Protein 6POK (pdb70)

Secondary structure (DSSP, 8-state):
--S-EEEEPPPB--STT-EEEEEEEES-GGG--EEEEEEEE-----EEEEE--TT--EEEE-SPPTTSEEEEEEEEE-SS-B-PPPPPEEEEPPP---SSPPEEEEEEE--SSSS-EEEEEEPPPHHHH-S---EEEEEEE-SSGGG-EEEEEETT--EEEE--PPTT-EEEEEEEEEETTEEEEEPPPEEEE---

Sequence (196 aa):
LAEVAVRLQEPIVLGPRTLQVSWTVDGPVQLVQGFRVSWRVAGGSWTMLDLQSPSQQSTVLRGLPPGTQIQIKVQAQGQEGLGAESLSVTRSIPEEAPSGPPQGVAVALGGGGDDGGNSSITVSWEPPLPSQQQNGVITEYQIWCCLGNESRFHLNRSAAGWARSAMLRGLVPGLLYRTTLVAAATSAGVGVPSAPVLVQLPS

Solvent-accessible surface area: 10372 Å² total; per-residue (Å²): 18,86,142,4,56,15,89,26,87,132,4,95,59,95,30,113,77,12,0,58,0,26,5,56,21,91,46,33,70,154,37,8,85,0,0,57,1,4,46,57,44,60,87,42,102,84,66,119,74,75,14,139,37,62,95,80,61,56,17,41,10,162,60,0,44,10,37,35,78,0,40,0,32,0,18,0,38,14,168,146,31,82,15,56,99,13,161,53,24,80,88,62,5,85,56,44,34,2,55,1,42,5,60,58,26,47,40,58,138,34,69,74,70,152,18,3,0,44,0,44,8,99,42,4,82,115,100,57,39,8,16,109,24,74,53,1,29,0,70,0,38,2,115,92,93,185,32,74,36,82,110,69,20,39,18,207,11,103,60,8,50,5,164,50,2,62,65,30,34,88,2,97,0,24,0,0,0,2,7,93,58,27,70,13,63,66,7,81,67,44,105,20,110,19,118,129

Organism: Homo sapiens (NCBI:txid9606)

Radius of gyration: 25.21 Å; Cα contacts (8 Å, |Δi|>4): 535; chains: 1; bounding box: 73×28×55 Å

B-factor: mean 48.82, std 24.06, range [18.51, 124.26]

Nearest PDB structures (foldseek):
  6pok-assembly1_A  TM=1.005E+00  e=8.436E-36  Homo sapiens
  4hlj-assembly1_A  TM=8.080E-01  e=6.923E-20  Homo sapiens
  7ne1-assembly1_B  TM=7.259E-01  e=7.273E-12  Mus musculus
  7mro-assembly1_A  TM=4.520E-01  e=1.134E-11  Danio rerio
  5e55-assembly1_A  TM=4.482E-01  e=2.675E-10  Mus musculus

GO terms:
  GO:0005515 protein binding (F, IPI)
  GO:0005886 plasma membrane (C, TAS)

Foldseek 3Di:
DQFKAKAWDDWDDDDAQKTKTFIDMDDPLVFFQWKKKWKAWVDDDIDIDTGRGSVCRIDMDGDHQAATKMKIWMWTAGPVGTYDIYDIDIDHRHAAAFAFAFADWDWDDDDPDDGKIKIFTHGGDPSRRSHQWFKKKKWWDWPDPVQIDIDMDGSPDGMDMGDDHDAQTKIWIWMWTGHPHGTYDIDGTDIDHHHD

InterPro domains:
  IPR003598 Immunoglobulin subtype 2 [SM00408] (76-150)
  IPR003598 Immunoglobulin subtype 2 [SM00408] (178-243)
  IPR003598 Immunoglobulin subtype 2 [SM00408] (270-333)
  IPR003598 Immunoglobulin subtype 2 [SM00408] (359-431)
  IPR003598 Immunoglobulin subtype 2 [SM00408] (463-528)
  IPR003599 Immunoglobulin domain subtype [SM00409] (70-162)
  IPR003599 Immunoglobulin domain subtype [SM00409] (172-255)
  IPR003599 Immunoglobulin domain subtype [SM00409] (264-344)
  IPR003599 Immunoglobulin domain subtype [SM00409] (353-442)
  IPR003599 Immunoglobulin domain subtype [SM00409] (457-539)
  IPR003961 Fibronectin type III [PF00041] (558-645)
  IPR003961 Fibronectin type III [PF00041] (682-760)
  IPR003961 Fibronectin type III [PF00041] (771-860)
  IPR003961 Fibronectin type III [PS50853] (558-652)
  IPR003961 Fibronectin type III [PS50853] (671-766)
  IPR003961 Fibronectin type III [PS50853] (771-869)
  IPR003961 Fibronectin type III [SM00060] (556-638)
  IPR003961 Fibronectin type III [SM00060] (670-753)
  IPR003961 Fibronectin type III [SM00060] (769-854)
  IPR003961 Fibronectin type III [cd00063] (556-649)

Structure (mmCIF, N/CA/C/O backbone):
data_6POK
#
_entry.id   6POK
#
_cell.length_a   54.986
_cell.length_b   36.607
_cell.length_c   64.896
_cell.angle_alpha   90.00
_cell.angle_beta   114.44
_cell.angle_gamma   90.00
#
_symmetry.space_group_name_H-M   'P 1 21 1'
#
loop_
_entity.id
_entity.type
_entity.pdbx_description
1 polymer 'Roundabout homolog 3'
2 non-polymer GLYCEROL
3 water water
#
loop_
_atom_site.group_PDB
_atom_site.id
_atom_site.type_symbol
_atom_site.label_atom_id
_atom_site.label_alt_id
_atom_site.label_comp_id
_atom_site.label_asym_id
_atom_site.label_entity_id
_atom_site.label_seq_id
_atom_site.pdbx_PDB_ins_code
_atom_site.Cartn_x
_atom_site.Cartn_y
_atom_site.Cartn_z
_atom_site.occupancy
_atom_site.B_iso_or_equiv
_atom_site.auth_seq_id
_atom_site.auth_comp_id
_atom_site.auth_asym_id
_atom_site.auth_atom_id
_atom_site.pdbx_PDB_model_num
ATOM 1 N N . LEU A 1 5 ? 26.450 13.973 31.826 1.00 109.82 668 LEU A N 1
ATOM 2 C CA . LEU A 1 5 ? 25.256 13.971 30.990 1.00 103.81 668 LEU A CA 1
ATOM 3 C C . LEU A 1 5 ? 24.591 15.343 31.014 1.00 104.01 668 LEU A C 1
ATOM 4 O O . LEU A 1 5 ? 23.847 15.702 30.102 1.00 101.04 668 LEU A O 1
ATOM 9 N N . ALA A 1 6 ? 24.866 16.112 32.069 1.00 109.84 669 ALA A N 1
ATOM 10 C CA . ALA A 1 6 ? 24.375 17.482 32.137 1.00 111.36 669 ALA A CA 1
ATOM 11 C C . ALA A 1 6 ? 25.284 18.443 31.381 1.00 112.99 669 ALA A C 1
ATOM 12 O O . ALA A 1 6 ? 24.821 19.490 30.913 1.00 111.92 669 ALA A O 1
ATOM 14 N N . GLU A 1 7 ? 26.568 18.102 31.242 1.00 108.70 670 GLU A N 1
ATOM 15 C CA . GLU A 1 7 ? 27.516 18.963 30.547 1.00 107.64 670 GLU A CA 1
ATOM 16 C C . GLU A 1 7 ? 27.357 18.901 29.033 1.00 102.41 670 GLU A C 1
ATOM 17 O O . GLU A 1 7 ? 27.755 19.847 28.341 1.00 101.23 670 GLU A O 1
ATOM 23 N N . VAL A 1 8 ? 26.803 17.808 28.503 1.00 100.19 671 VAL A N 1
ATOM 24 C CA . VAL A 1 8 ? 26.651 17.678 27.061 1.00 95.12 671 VAL A CA 1
ATOM 25 C C . VAL A 1 8 ? 25.573 18.637 26.568 1.00 92.56 671 VAL A C 1
ATOM 26 O O . VAL A 1 8 ? 24.586 18.917 27.262 1.00 91.80 671 VAL A O 1
ATOM 30 N N . ALA A 1 9 ? 25.779 19.175 25.368 1.00 86.35 672 ALA A N 1
ATOM 31 C CA . ALA A 1 9 ? 24.856 20.125 24.764 1.00 88.13 672 ALA A CA 1
ATOM 32 C C . ALA A 1 9 ? 24.526 19.676 23.350 1.00 78.82 672 ALA A C 1
ATOM 33 O O . ALA A 1 9 ? 25.426 19.327 22.578 1.00 76.83 672 ALA A O 1
ATOM 35 N N . VAL A 1 10 ? 23.240 19.691 23.016 1.00 78.58 673 VAL A N 1
ATOM 36 C CA . VAL A 1 10 ? 22.758 19.268 21.708 1.00 73.74 673 VAL A CA 1
ATOM 37 C C . VAL A 1 10 ? 22.478 20.506 20.867 1.00 74.22 673 VAL A C 1
ATOM 38 O O . VAL A 1 10 ? 21.836 21.458 21.333 1.00 77.15 673 VAL A O 1
ATOM 42 N N . ARG A 1 11 ? 22.968 20.492 19.630 1.00 73.44 674 ARG A N 1
ATOM 43 C CA . ARG A 1 11 ? 22.841 21.600 18.691 1.00 72.82 674 ARG A CA 1
ATOM 44 C C . ARG A 1 11 ? 21.926 21.157 17.556 1.00 65.36 674 ARG A C 1
ATOM 45 O O . ARG A 1 11 ? 22.314 20.320 16.735 1.00 60.64 674 ARG A O 1
ATOM 49 N N . LEU A 1 12 ? 20.714 21.705 17.516 1.00 64.87 675 LEU A N 1
ATOM 50 C CA . LEU A 1 12 ? 19.719 21.282 16.538 1.00 60.82 675 LEU A CA 1
ATOM 51 C C . LEU A 1 12 ? 19.888 22.041 15.227 1.00 57.98 675 LEU A C 1
ATOM 52 O O . LEU A 1 12 ? 19.944 23.275 15.215 1.00 61.22 675 LEU A O 1
ATOM 57 N N . GLN A 1 13 ? 19.961 21.297 14.125 1.00 51.80 676 GLN A N 1
ATOM 58 C CA . GLN A 1 13 ? 20.032 21.867 12.789 1.00 49.72 676 GLN A CA 1
ATOM 59 C C . GLN A 1 13 ? 18.629 22.137 12.254 1.00 54.20 676 GLN A C 1
ATOM 60 O O . GLN A 1 13 ? 17.623 21.715 12.828 1.00 48.36 676 GLN A O 1
ATOM 66 N N . GLU A 1 14 ? 18.573 22.839 11.131 1.00 51.50 677 GLU A N 1
ATOM 67 C CA . GLU A 1 14 ? 17.291 23.177 10.525 1.00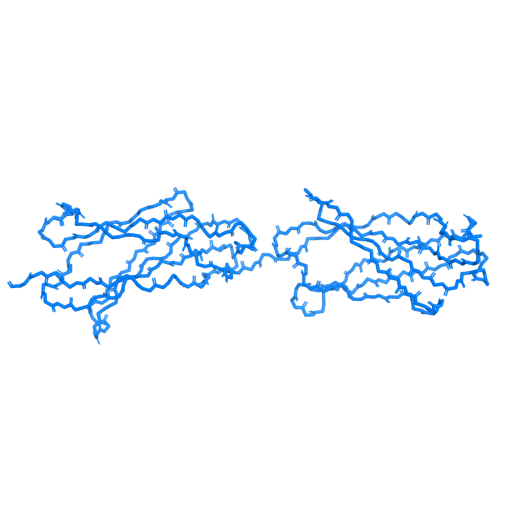 49.29 677 GLU A CA 1
ATOM 68 C C . GLU A 1 14 ? 16.681 21.942 9.869 1.00 44.30 677 GLU A C 1
ATOM 69 O O . GLU A 1 14 ? 17.360 21.263 9.090 1.00 44.37 677 GLU A O 1
ATOM 75 N N . PRO A 1 15 ? 15.419 21.626 10.145 1.00 44.52 678 PRO A N 1
ATOM 76 C CA . PRO A 1 15 ? 14.828 20.398 9.603 1.00 42.44 678 PRO A CA 1
ATOM 77 C C . PRO A 1 15 ? 14.673 20.464 8.091 1.00 40.66 678 PRO A C 1
ATOM 78 O O . PRO A 1 15 ? 14.678 21.533 7.475 1.00 40.44 678 PRO A O 1
ATOM 82 N N . ILE A 1 16 ? 14.531 19.283 7.494 1.00 34.79 679 ILE A N 1
ATOM 83 C CA . ILE A 1 16 ? 14.463 19.128 6.046 1.00 39.77 679 ILE A CA 1
ATOM 84 C C . ILE A 1 16 ? 13.315 18.185 5.712 1.00 30.94 679 ILE A C 1
ATOM 85 O O . ILE A 1 16 ? 13.185 17.116 6.317 1.00 30.81 679 ILE A O 1
ATOM 90 N N . VAL A 1 17 ? 12.487 18.578 4.751 1.00 33.03 680 VAL A N 1
ATOM 91 C CA . VAL A 1 17 ? 11.354 17.758 4.340 1.00 28.90 680 VAL A CA 1
ATOM 92 C C . VAL A 1 17 ? 11.828 16.682 3.374 1.00 31.21 680 VAL A C 1
ATOM 93 O O . VAL A 1 17 ? 12.487 16.976 2.369 1.00 33.36 680 VAL A O 1
ATOM 97 N N . LEU A 1 18 ? 11.493 15.430 3.678 1.00 26.13 681 LEU A N 1
ATOM 98 C CA . LEU A 1 18 ? 11.667 14.351 2.716 1.00 27.63 681 LEU A CA 1
ATOM 99 C C . LEU A 1 18 ? 10.352 14.154 1.976 1.00 32.52 681 LEU A C 1
ATOM 100 O O . LEU A 1 18 ? 9.975 14.983 1.141 1.00 32.57 681 LEU A O 1
ATOM 105 N N . GLY A 1 19 ? 9.638 13.077 2.290 1.00 31.40 682 GLY A N 1
ATOM 106 C CA . GLY A 1 19 ? 8.308 12.877 1.773 1.00 32.90 682 GLY A CA 1
ATOM 107 C C . GLY A 1 19 ? 7.316 13.815 2.426 1.00 34.49 682 GLY A C 1
ATOM 108 O O . GLY A 1 19 ? 7.634 14.509 3.397 1.00 26.72 682 GLY A O 1
ATOM 109 N N . PRO A 1 20 ? 6.094 13.861 1.896 1.00 34.06 683 PRO A N 1
ATOM 110 C CA . PRO A 1 20 ? 5.061 14.710 2.498 1.00 36.62 683 PRO A CA 1
ATOM 111 C C . PRO A 1 20 ? 4.844 14.366 3.965 1.00 29.40 683 PRO A C 1
ATOM 112 O O . PRO A 1 20 ? 4.868 13.198 4.361 1.00 30.49 683 PRO A O 1
ATOM 116 N N . ARG A 1 21 ? 4.657 15.411 4.773 1.00 31.24 684 ARG A N 1
ATOM 117 C CA . ARG A 1 21 ? 4.394 15.320 6.207 1.00 33.56 684 ARG A CA 1
ATOM 118 C C . ARG A 1 21 ? 5.565 14.745 6.995 1.00 33.50 684 ARG A C 1
ATOM 119 O O . ARG A 1 21 ? 5.375 14.263 8.116 1.00 35.36 684 ARG A O 1
ATOM 127 N N . THR A 1 22 ? 6.776 14.780 6.445 1.00 31.70 685 THR A N 1
ATOM 128 C CA . THR A 1 22 ? 7.961 14.315 7.150 1.00 31.83 685 THR A CA 1
ATOM 129 C C . THR A 1 22 ? 8.899 15.479 7.446 1.00 36.30 685 THR A C 1
ATOM 130 O O . THR A 1 22 ? 8.833 16.541 6.820 1.00 32.23 685 THR A O 1
ATOM 134 N N . LEU A 1 23 ? 9.776 15.264 8.424 1.00 33.62 686 LEU A N 1
ATOM 135 C CA . LEU A 1 23 ? 10.839 16.207 8.749 1.00 34.44 686 LEU A CA 1
ATOM 136 C C . LEU A 1 23 ? 12.072 15.410 9.140 1.00 34.29 686 LEU A C 1
ATOM 137 O O . LEU A 1 23 ? 12.043 14.660 10.121 1.00 35.70 686 LEU A O 1
ATOM 142 N N . GLN A 1 24 ? 13.146 15.563 8.370 1.00 32.88 687 GLN A N 1
ATOM 143 C CA . GLN A 1 24 ? 14.430 14.976 8.732 1.00 33.09 687 GLN A CA 1
ATOM 144 C C . GLN A 1 24 ? 15.103 15.893 9.743 1.00 35.59 687 GLN A C 1
ATOM 145 O O . GLN A 1 24 ? 15.460 17.030 9.421 1.00 35.95 687 GLN A O 1
ATOM 151 N N . VAL A 1 25 ? 15.270 15.407 10.967 1.00 37.63 688 VAL A N 1
ATOM 152 C CA . VAL A 1 25 ? 15.800 16.200 12.068 1.00 40.52 688 VAL A CA 1
ATOM 153 C C . VAL A 1 25 ? 17.198 15.697 12.390 1.00 41.14 688 VAL A C 1
ATOM 154 O O . VAL A 1 25 ? 17.395 14.495 12.598 1.00 40.87 688 VAL A O 1
ATOM 158 N N . SER A 1 26 ? 18.163 16.613 12.443 1.00 42.27 689 SER A N 1
ATOM 159 C CA . SER A 1 26 ? 19.556 16.271 12.694 1.00 43.15 689 SER A CA 1
ATOM 160 C C . SER A 1 26 ? 20.139 17.215 13.737 1.00 46.55 689 SER A C 1
ATOM 161 O O . SER A 1 26 ? 19.637 18.322 13.954 1.00 47.80 689 SER A O 1
ATOM 164 N N . TRP A 1 27 ? 21.210 16.761 14.387 1.00 48.30 690 TRP A N 1
ATOM 165 C CA . TRP A 1 27 ? 21.837 17.534 15.451 1.00 51.94 690 TRP A CA 1
ATOM 166 C C . TRP A 1 27 ? 23.271 17.068 15.644 1.00 56.31 690 TRP A C 1
ATOM 167 O O . TRP A 1 27 ? 23.629 15.938 15.301 1.00 51.65 690 TRP A O 1
ATOM 178 N N . THR A 1 28 ? 24.086 17.959 16.201 1.00 56.06 691 THR A N 1
ATOM 179 C CA . THR A 1 28 ? 25.445 17.657 16.629 1.00 60.61 691 THR A CA 1
ATOM 180 C C . THR A 1 28 ? 25.534 17.741 18.149 1.00 63.07 691 THR A C 1
ATOM 181 O O . THR A 1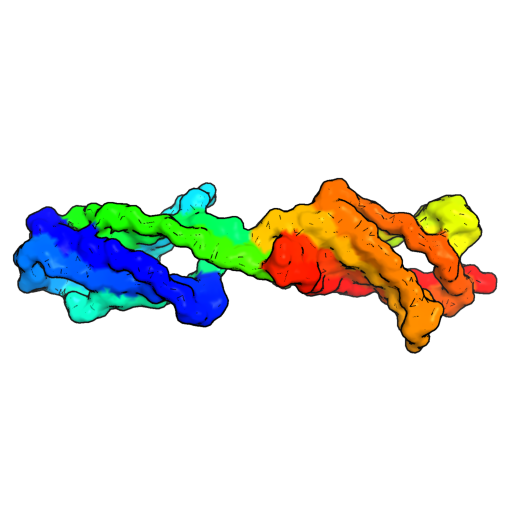 28 ? 24.626 18.230 18.826 1.00 63.74 691 THR A O 1
ATOM 185 N N . VAL A 1 29 ? 26.655 17.261 18.682 1.00 64.57 692 VAL A N 1
ATOM 186 C CA . VAL A 1 29 ? 26.835 17.076 20.117 1.00 68.67 692 VAL A CA 1
ATOM 187 C C . VAL A 1 29 ? 28.162 17.692 20.542 1.00 72.11 692 VAL A C 1
ATOM 188 O O . VAL A 1 29 ? 29.183 17.515 19.868 1.00 71.37 692 VAL A O 1
ATOM 192 N N . ASP A 1 30 ? 28.146 18.415 21.663 1.00 76.17 693 ASP A N 1
ATOM 193 C CA . ASP A 1 30 ? 29.337 19.051 22.218 1.00 85.60 693 ASP A CA 1
ATOM 194 C C . ASP A 1 30 ? 29.391 18.786 23.715 1.00 84.73 693 ASP A C 1
ATOM 195 O O . ASP A 1 30 ? 28.450 19.122 24.440 1.00 88.46 693 ASP A O 1
ATOM 200 N N . GLY A 1 31 ? 30.491 18.189 24.175 1.00 88.66 694 GLY A N 1
ATOM 201 C CA . GLY A 1 31 ? 30.682 17.913 25.580 1.00 92.80 694 GLY A CA 1
ATOM 202 C C . GLY A 1 31 ? 31.309 16.556 25.825 1.00 93.57 694 GLY A C 1
ATOM 203 O O . GLY A 1 31 ? 32.012 16.007 24.972 1.00 90.31 694 GLY A O 1
ATOM 204 N N . PRO A 1 32 ? 31.074 15.989 27.013 1.00 96.09 695 PRO A N 1
ATOM 205 C CA . PRO A 1 32 ? 31.545 14.623 27.281 1.00 97.75 695 PRO A CA 1
ATOM 206 C C . PRO A 1 32 ? 30.760 13.602 26.474 1.00 94.30 695 PRO A C 1
ATOM 207 O O . PRO A 1 32 ? 29.878 12.918 27.004 1.00 94.73 695 PRO A O 1
ATOM 211 N N . VAL A 1 33 ? 31.086 13.500 25.183 1.00 91.38 696 VAL A N 1
ATOM 212 C CA . VAL A 1 33 ? 30.325 12.667 24.253 1.00 86.14 696 VAL A CA 1
ATOM 213 C C . VAL A 1 33 ? 30.282 11.216 24.714 1.00 88.62 696 VAL A C 1
ATOM 214 O O . VAL A 1 33 ? 29.278 10.522 24.509 1.00 82.15 696 VAL A O 1
ATOM 218 N N . GLN A 1 34 ? 31.350 10.741 25.357 1.00 91.93 697 GLN A N 1
ATOM 219 C CA . GLN A 1 34 ? 31.426 9.347 25.783 1.00 92.64 697 GLN A CA 1
ATOM 220 C C . GLN A 1 34 ? 30.283 8.944 26.709 1.00 94.04 697 GLN A C 1
ATOM 221 O O . GLN A 1 34 ? 29.970 7.753 26.804 1.00 94.04 697 GLN A O 1
ATOM 227 N N . LEU A 1 35 ? 29.651 9.903 27.388 1.00 96.38 698 LEU A N 1
ATOM 228 C CA . LEU A 1 35 ? 28.586 9.563 28.324 1.00 95.34 698 LEU A CA 1
ATOM 229 C C . LEU A 1 35 ? 27.272 9.244 27.622 1.00 91.75 698 LEU A C 1
ATOM 230 O O . LEU A 1 35 ? 26.469 8.468 28.153 1.00 92.53 698 LEU A O 1
ATOM 232 N N . VAL A 1 36 ? 27.030 9.816 26.442 1.00 87.27 699 VAL A N 1
ATOM 233 C CA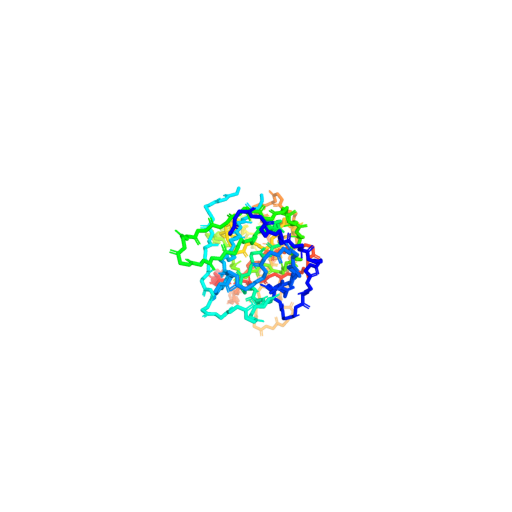 . VAL A 1 36 ? 25.737 9.643 25.792 1.00 84.03 699 VAL A CA 1
ATOM 234 C C . VAL A 1 36 ? 25.617 8.220 25.260 1.00 81.81 699 VAL A C 1
ATOM 235 O O . VAL A 1 36 ? 26.565 7.664 24.688 1.00 81.25 699 VAL A O 1
ATOM 239 N N . GLN A 1 37 ? 24.458 7.605 25.494 1.00 81.94 700 GLN A N 1
ATOM 240 C CA . GLN A 1 37 ? 24.136 6.291 24.961 1.00 81.15 700 GLN A CA 1
ATOM 241 C C . GLN A 1 37 ? 23.011 6.332 23.940 1.00 75.87 700 GLN A C 1
ATOM 242 O O . GLN A 1 37 ? 22.731 5.308 23.307 1.00 72.67 700 GLN A O 1
ATOM 248 N N . GLY A 1 38 ? 22.365 7.479 23.771 1.00 74.76 701 GLY A N 1
ATOM 249 C CA . GLY A 1 38 ? 21.277 7.609 22.827 1.00 69.54 701 GLY A CA 1
ATOM 250 C C . GLY A 1 38 ? 20.674 8.995 22.925 1.00 71.99 701 GLY A C 1
ATOM 251 O O . GLY A 1 38 ? 21.233 9.891 23.563 1.00 73.54 701 GLY A O 1
ATOM 252 N N . PHE A 1 39 ? 19.517 9.153 22.286 1.00 66.83 702 PHE A N 1
ATOM 253 C CA . PHE A 1 39 ? 18.812 10.426 22.285 1.00 67.35 702 PHE A CA 1
ATOM 254 C C . PHE A 1 39 ? 17.315 10.185 22.372 1.00 67.77 702 PHE A C 1
ATOM 255 O O . PHE A 1 39 ? 16.800 9.214 21.810 1.00 64.75 702 PHE A O 1
ATOM 263 N N . ARG A 1 40 ? 16.623 11.073 23.080 1.00 69.01 703 ARG A N 1
ATOM 264 C CA . ARG A 1 40 ? 15.166 11.077 23.145 1.00 69.94 703 ARG A CA 1
ATOM 265 C C . ARG A 1 40 ? 14.673 12.337 22.448 1.00 67.12 703 ARG A C 1
ATOM 266 O O . ARG A 1 40 ? 14.863 13.448 22.954 1.00 69.10 703 ARG A O 1
ATOM 274 N N . VAL A 1 41 ? 14.051 12.166 21.294 1.00 64.05 704 VAL A N 1
ATOM 275 C CA . VAL A 1 41 ? 13.477 13.279 20.548 1.00 61.88 704 VAL A CA 1
ATOM 276 C C . VAL A 1 41 ? 12.025 13.448 20.966 1.00 64.35 704 VAL A C 1
ATOM 277 O O . VAL A 1 41 ? 11.291 12.466 21.132 1.00 64.89 704 VAL A O 1
ATOM 281 N N . SER A 1 42 ? 11.611 14.697 21.150 1.00 64.35 705 SER A N 1
ATOM 282 C CA . SER A 1 42 ? 10.236 15.023 21.496 1.00 67.10 705 SER A CA 1
ATOM 283 C C . SER A 1 42 ? 9.717 16.096 20.552 1.00 63.98 705 SER A C 1
ATOM 284 O O . SER A 1 42 ? 10.459 17.002 20.158 1.00 62.93 705 SER A O 1
ATOM 287 N N . TRP A 1 43 ? 8.443 15.984 20.184 1.00 67.07 706 TRP A N 1
ATOM 288 C CA . TRP A 1 43 ? 7.838 16.944 19.276 1.00 61.71 706 TRP A CA 1
ATOM 289 C C . TRP A 1 43 ? 6.365 17.106 19.618 1.00 68.02 706 TRP A C 1
ATOM 290 O O . TRP A 1 43 ? 5.723 16.186 20.133 1.00 67.54 706 TRP A O 1
ATOM 301 N N . ARG A 1 44 ? 5.839 18.292 19.322 1.00 64.34 707 ARG A N 1
ATOM 302 C CA . ARG A 1 44 ? 4.435 18.601 19.542 1.00 67.69 707 ARG A CA 1
ATOM 303 C C . ARG A 1 44 ? 4.005 19.649 18.528 1.00 64.81 707 ARG A C 1
ATOM 304 O O . ARG A 1 44 ? 4.834 20.312 17.900 1.00 62.78 707 ARG A O 1
ATOM 312 N N . VAL A 1 45 ? 2.689 19.787 18.370 1.00 66.17 708 VAL A N 1
ATOM 313 C CA . VAL A 1 45 ? 2.146 20.870 17.560 1.00 65.21 708 VAL A CA 1
ATOM 314 C C . VAL A 1 45 ? 2.264 22.173 18.338 1.00 70.47 708 VAL A C 1
ATOM 315 O O . VAL A 1 45 ? 1.852 22.258 19.501 1.00 74.60 708 VAL A O 1
ATOM 319 N N . ALA A 1 46 ? 2.839 23.190 17.706 1.00 69.70 709 ALA A N 1
ATOM 320 C CA . ALA A 1 46 ? 3.038 24.475 18.368 1.00 72.72 709 ALA A CA 1
ATOM 321 C C . ALA A 1 46 ? 1.727 25.245 18.486 1.00 75.15 709 ALA A C 1
ATOM 322 O O . ALA A 1 46 ? 0.906 25.239 17.569 1.00 74.80 709 ALA A O 1
ATOM 324 N N . GLY A 1 50 ? -2.137 23.620 20.530 1.00 89.41 713 GLY A N 1
ATOM 325 C CA . GLY A 1 50 ? -1.119 22.587 20.581 1.00 86.24 713 GLY A CA 1
ATOM 326 C C . GLY A 1 50 ? -1.609 21.284 21.181 1.00 89.09 713 GLY A C 1
ATOM 327 O O . GLY A 1 50 ? -2.812 21.028 21.232 1.00 94.38 713 GLY A O 1
ATOM 328 N N . GLY A 1 51 ? -0.674 20.459 21.636 1.00 86.07 714 GLY A N 1
ATOM 329 C CA . GLY A 1 51 ? -1.026 19.190 22.229 1.00 86.35 714 GLY A CA 1
ATOM 330 C C . GLY A 1 51 ? 0.072 18.689 23.139 1.00 86.69 714 GLY A C 1
ATOM 331 O O . GLY A 1 51 ? 0.984 19.428 23.513 1.00 87.00 714 GLY A O 1
ATOM 332 N N . SER A 1 52 ? -0.033 17.412 23.495 1.00 88.68 715 SER A N 1
ATOM 333 C CA . SER A 1 52 ? 0.963 16.779 24.345 1.00 91.87 715 SER A CA 1
ATOM 334 C C . SER A 1 52 ? 2.173 16.351 23.524 1.00 85.65 715 SER A C 1
ATOM 335 O O . SER A 1 52 ? 2.080 16.107 22.317 1.00 81.43 715 SER A O 1
ATOM 338 N N . TRP A 1 53 ? 3.320 16.266 24.194 1.00 85.65 716 TRP A N 1
ATOM 339 C CA . TRP A 1 53 ? 4.552 15.876 23.523 1.00 82.02 716 TRP A CA 1
ATOM 340 C C . TRP A 1 53 ? 4.504 14.408 23.114 1.00 81.42 716 TRP A C 1
ATOM 341 O O . TRP A 1 53 ? 3.957 13.563 23.827 1.00 85.70 716 TRP A O 1
ATOM 352 N N . THR A 1 54 ? 5.085 14.111 21.955 1.00 76.00 717 THR A N 1
ATOM 353 C CA . THR A 1 54 ? 5.304 12.744 21.501 1.00 75.96 717 THR A CA 1
ATOM 354 C C . THR A 1 54 ? 6.792 12.439 21.590 1.00 75.96 717 THR A C 1
ATOM 355 O O . THR A 1 54 ? 7.617 13.205 21.080 1.00 73.67 717 THR A O 1
ATOM 359 N N . MET A 1 55 ? 7.132 11.330 22.238 1.00 78.82 718 MET A N 1
ATOM 360 C CA . MET A 1 55 ? 8.515 10.973 22.512 1.00 80.74 718 MET A CA 1
ATOM 361 C C . MET A 1 55 ? 8.951 9.786 21.661 1.00 78.74 718 MET A C 1
ATOM 362 O O . MET A 1 55 ? 8.140 8.935 21.285 1.00 78.92 718 MET A O 1
ATOM 367 N N . LEU A 1 56 ? 10.248 9.745 21.364 1.00 78.00 719 LEU A N 1
ATOM 368 C CA . LEU A 1 56 ? 10.865 8.651 20.628 1.00 77.95 719 LEU A CA 1
ATOM 369 C C . LEU A 1 56 ? 12.221 8.350 21.248 1.00 79.48 719 LEU A C 1
ATOM 370 O O . LEU A 1 56 ? 12.985 9.269 21.556 1.00 80.13 719 LEU A O 1
ATOM 375 N N . ASP A 1 57 ? 12.514 7.067 21.435 1.00 79.27 720 ASP A N 1
ATOM 376 C CA . ASP A 1 57 ? 13.769 6.623 22.028 1.00 80.84 720 ASP A CA 1
ATOM 377 C C . ASP A 1 57 ? 14.675 6.049 20.948 1.00 76.93 720 ASP A C 1
ATOM 378 O O . ASP A 1 57 ? 14.247 5.201 20.157 1.00 77.40 720 ASP A O 1
ATOM 383 N N . LEU A 1 58 ? 15.919 6.518 20.917 1.00 71.31 721 LEU A N 1
ATOM 384 C CA . LEU A 1 58 ? 16.929 6.048 19.977 1.00 64.34 721 LEU A CA 1
ATOM 385 C C . LEU A 1 58 ? 17.994 5.289 20.758 1.00 67.88 721 LEU A C 1
ATOM 386 O O . LEU A 1 58 ? 18.618 5.847 21.667 1.00 69.70 721 LEU A O 1
ATOM 391 N N . GLN A 1 59 ? 18.201 4.024 20.398 1.00 70.53 722 GLN A N 1
ATOM 392 C CA . GLN A 1 59 ? 19.004 3.109 21.201 1.00 74.60 722 GLN A CA 1
ATOM 393 C C . GLN A 1 59 ? 20.501 3.201 20.931 1.00 73.62 722 GLN A C 1
ATOM 394 O O . GLN A 1 59 ? 21.264 2.433 21.527 1.00 76.16 722 GLN A O 1
ATOM 398 N N . SER A 1 60 ? 20.946 4.106 20.063 1.00 69.18 723 SER A N 1
ATOM 399 C CA . SER A 1 60 ? 22.361 4.182 19.742 1.00 66.16 723 SER A CA 1
ATOM 400 C C . SER A 1 60 ? 22.867 5.608 19.902 1.00 64.60 723 SER A C 1
ATOM 401 O O . SER A 1 60 ? 22.150 6.564 19.582 1.00 62.94 723 SER A O 1
ATOM 404 N N . PRO A 1 61 ? 24.097 5.786 20.395 1.00 68.46 724 PRO A N 1
ATOM 405 C CA . PRO A 1 61 ? 24.669 7.137 20.478 1.00 68.38 724 PRO A CA 1
ATOM 406 C C . PRO A 1 61 ? 25.092 7.699 19.133 1.00 66.42 724 PRO A C 1
ATOM 407 O O . PRO A 1 61 ? 25.410 8.892 19.056 1.00 67.01 724 PRO A O 1
ATOM 411 N N . SER A 1 62 ? 25.112 6.884 18.079 1.00 64.44 725 SER A N 1
ATOM 412 C CA . SER A 1 62 ? 25.475 7.359 16.752 1.00 61.08 725 SER A CA 1
ATOM 413 C C . SER A 1 62 ? 24.286 7.888 15.966 1.00 58.36 725 SER A C 1
ATOM 414 O O . SER A 1 62 ? 24.484 8.586 14.965 1.00 59.18 725 SER A O 1
ATOM 417 N N . GLN A 1 63 ? 23.063 7.572 16.387 1.00 58.22 726 GLN A N 1
ATOM 418 C CA . GLN A 1 63 ? 21.861 8.079 15.731 1.00 55.82 726 GLN A CA 1
ATOM 419 C C . GLN A 1 63 ? 21.669 9.529 16.149 1.00 56.78 726 GLN A C 1
ATOM 420 O O . GLN A 1 63 ? 20.963 9.838 17.112 1.00 60.60 726 GLN A O 1
ATOM 426 N N . GLN A 1 64 ? 22.316 10.432 15.414 1.00 48.23 727 GLN A N 1
ATOM 427 C CA . GLN A 1 64 ? 22.162 11.865 15.619 1.00 49.01 727 GLN A CA 1
ATOM 428 C C . GLN A 1 64 ? 21.209 12.485 14.604 1.00 48.30 727 GLN A C 1
ATOM 429 O O . GLN A 1 64 ? 21.300 13.681 14.309 1.00 46.05 727 GLN A O 1
ATOM 435 N N . SER A 1 65 ? 20.298 11.679 14.061 1.00 44.06 728 SER A N 1
ATOM 436 C CA . SER A 1 65 ? 19.243 12.156 13.182 1.00 41.71 728 SER A CA 1
ATOM 437 C C . SER A 1 65 ? 18.072 11.189 13.259 1.00 41.18 728 SER A C 1
ATOM 438 O O . SER A 1 65 ? 18.237 10.012 13.584 1.00 41.77 728 SER A O 1
ATOM 441 N N . THR A 1 66 ? 16.879 11.705 12.972 1.00 40.38 729 THR A N 1
ATOM 442 C CA . THR A 1 66 ? 15.681 10.884 12.891 1.00 39.86 729 THR A CA 1
ATOM 443 C C . THR A 1 66 ? 14.721 11.540 11.911 1.00 37.81 729 THR A C 1
ATOM 444 O O . THR A 1 66 ? 14.870 12.711 11.549 1.00 37.40 729 THR A O 1
ATOM 448 N N . VAL A 1 67 ? 13.730 10.769 11.475 1.00 42.42 730 VAL A N 1
ATOM 449 C CA . VAL A 1 67 ? 12.724 11.238 10.530 1.00 35.07 730 VAL A CA 1
ATOM 450 C C . VAL A 1 67 ? 11.374 11.185 11.228 1.00 38.94 730 VAL A C 1
ATOM 451 O O . VAL A 1 67 ? 10.856 10.097 11.512 1.00 41.75 730 VAL A O 1
ATOM 455 N N . LEU A 1 68 ? 10.806 12.352 11.512 1.00 41.19 731 LEU A N 1
ATOM 456 C CA . LEU A 1 68 ? 9.438 12.423 11.998 1.00 39.67 731 LEU A CA 1
ATOM 457 C C . LEU A 1 68 ? 8.485 12.242 10.826 1.00 41.04 731 LEU A C 1
ATOM 458 O O . LEU A 1 68 ? 8.748 12.714 9.718 1.00 35.36 731 LEU A O 1
ATOM 463 N N . ARG A 1 69 ? 7.386 11.533 11.061 1.00 38.73 732 ARG A N 1
ATOM 464 C CA . ARG A 1 69 ? 6.483 11.157 9.985 1.00 40.56 732 ARG A CA 1
ATOM 465 C C . ARG A 1 69 ? 5.043 11.464 10.370 1.00 40.44 732 ARG A C 1
ATOM 466 O O . ARG A 1 69 ? 4.694 11.554 11.550 1.00 42.54 732 ARG A O 1
ATOM 474 N N . GLY A 1 70 ? 4.208 11.628 9.348 1.00 38.73 733 GLY A N 1
ATOM 475 C CA . GLY A 1 70 ? 2.787 11.855 9.564 1.00 40.01 733 GLY A CA 1
ATOM 476 C C . GLY A 1 70 ? 2.474 13.132 10.309 1.00 46.60 733 GLY A C 1
ATOM 477 O O . GLY A 1 70 ? 1.529 13.168 11.107 1.00 48.44 733 GLY A O 1
ATOM 478 N N . LEU A 1 71 ? 3.245 14.182 10.067 1.00 41.14 734 LEU A N 1
ATOM 479 C CA . LEU A 1 71 ? 3.012 15.446 10.742 1.00 43.36 734 LEU A CA 1
ATOM 480 C C . LEU A 1 71 ? 1.799 16.155 10.139 1.00 43.90 734 LEU A C 1
ATOM 481 O O . LEU A 1 71 ? 1.563 16.082 8.930 1.00 43.80 734 LEU A O 1
ATOM 486 N N . PRO A 1 72 ? 1.014 16.845 10.962 1.00 47.01 735 PRO A N 1
ATOM 487 C CA . PRO A 1 72 ? -0.247 17.421 10.483 1.00 48.06 735 PRO A CA 1
ATOM 488 C C . PRO A 1 72 ? -0.001 18.600 9.559 1.00 46.73 735 PRO A C 1
ATOM 489 O O . PRO A 1 72 ? 0.665 19.575 9.939 1.00 47.45 735 PRO A O 1
ATOM 493 N N . PRO A 1 73 ? -0.519 18.541 8.334 1.00 45.07 736 PRO A N 1
ATOM 494 C CA . PRO A 1 73 ? -0.328 19.650 7.393 1.00 44.12 736 PRO A CA 1
ATOM 495 C C . PRO A 1 73 ? -1.011 20.919 7.879 1.00 50.03 736 PRO A C 1
ATOM 496 O O . PRO A 1 73 ? -2.056 20.880 8.533 1.00 49.82 736 PRO A O 1
ATOM 500 N N . GLY A 1 74 ? -0.403 22.055 7.547 1.00 47.05 737 GLY A N 1
ATOM 501 C CA . GLY A 1 74 ? -0.950 23.339 7.937 1.00 50.06 737 GLY A CA 1
ATOM 502 C C . GLY A 1 74 ? -0.733 23.715 9.383 1.00 54.45 737 GLY A C 1
ATOM 503 O O . GLY A 1 74 ? -1.434 24.590 9.894 1.00 56.02 737 GLY A O 1
ATOM 504 N N . THR A 1 75 ? 0.217 23.078 10.059 1.00 52.10 738 THR A N 1
ATOM 505 C CA . THR A 1 75 ? 0.499 23.343 11.460 1.00 54.94 738 THR A CA 1
ATOM 506 C C . THR A 1 75 ? 1.953 23.766 11.629 1.00 56.60 738 THR A C 1
ATOM 507 O O . THR A 1 75 ? 2.746 23.762 10.683 1.00 51.35 738 THR A O 1
ATOM 511 N N . GLN A 1 76 ? 2.287 24.137 12.860 1.00 62.09 739 GLN A N 1
ATOM 512 C CA . GLN A 1 76 ? 3.655 24.419 13.269 1.00 60.54 739 GLN A CA 1
ATOM 513 C C . GLN A 1 76 ? 4.118 23.306 14.198 1.00 59.80 739 GLN A C 1
ATOM 514 O O . GLN A 1 76 ? 3.455 23.015 15.200 1.00 62.45 739 GLN A O 1
ATOM 520 N N . ILE A 1 77 ? 5.239 22.677 13.861 1.00 54.55 740 ILE A N 1
ATOM 521 C CA . ILE A 1 77 ? 5.786 21.571 14.639 1.00 54.65 740 ILE A CA 1
ATOM 522 C C . ILE A 1 77 ? 6.986 22.073 15.426 1.00 58.32 740 ILE A C 1
ATOM 523 O O . ILE A 1 77 ? 7.889 22.704 14.864 1.00 56.93 740 ILE A O 1
ATOM 528 N N . GLN A 1 78 ? 6.996 21.790 16.726 1.00 61.39 741 GLN A N 1
ATOM 529 C CA . GLN A 1 78 ? 8.070 22.184 17.627 1.00 62.44 741 GLN A CA 1
ATOM 530 C C . GLN A 1 78 ? 8.858 20.944 18.024 1.00 61.12 741 GLN A C 1
ATOM 531 O O . GLN A 1 78 ? 8.271 19.941 18.438 1.00 61.77 741 GLN A O 1
ATOM 537 N N . ILE A 1 79 ? 10.183 21.011 17.894 1.00 59.92 742 ILE A N 1
ATOM 538 C CA . ILE A 1 79 ? 11.047 19.846 18.052 1.00 59.17 742 ILE A CA 1
ATOM 539 C C . ILE A 1 79 ? 12.148 20.166 19.054 1.00 61.70 742 ILE A C 1
ATOM 540 O O . ILE A 1 79 ? 12.785 21.221 18.967 1.00 62.47 742 ILE A O 1
ATOM 545 N N . LYS A 1 80 ? 12.377 19.250 19.993 1.00 63.54 743 LYS A N 1
ATOM 546 C CA . LYS A 1 80 ? 13.507 19.319 20.908 1.00 66.21 743 LYS A CA 1
ATOM 547 C C . LYS A 1 80 ? 14.117 17.929 21.042 1.00 65.37 743 LYS A C 1
ATOM 548 O O . LYS A 1 80 ? 13.480 16.917 20.737 1.00 63.75 743 LYS A O 1
ATOM 554 N N . VAL A 1 81 ? 15.363 17.888 21.507 1.00 67.12 744 VAL A N 1
ATOM 555 C CA . VAL A 1 81 ? 16.106 16.634 21.606 1.00 66.21 744 VAL A CA 1
ATOM 556 C C . VAL A 1 81 ? 17.052 16.715 22.797 1.00 70.27 744 VAL A C 1
ATOM 557 O O . VAL A 1 81 ? 17.665 17.755 23.055 1.00 72.02 744 VAL A O 1
ATOM 561 N N . GLN A 1 82 ? 17.157 15.609 23.529 1.00 72.07 745 GLN A N 1
ATOM 562 C CA . GLN A 1 82 ? 18.042 15.496 24.676 1.00 76.63 745 GLN A CA 1
ATOM 563 C C . GLN A 1 82 ? 18.783 14.167 24.614 1.00 75.50 745 GLN A C 1
ATOM 564 O O . GLN A 1 82 ? 18.319 13.200 24.006 1.00 72.88 745 GLN A O 1
ATOM 570 N N . ALA A 1 83 ? 19.949 14.131 25.249 1.00 78.14 746 ALA A N 1
ATOM 571 C CA . ALA A 1 83 ? 20.765 12.928 25.297 1.00 78.22 746 ALA A CA 1
ATOM 572 C C . ALA A 1 83 ? 20.380 12.071 26.496 1.00 82.28 746 ALA A C 1
ATOM 573 O O . ALA A 1 83 ? 19.907 12.574 27.519 1.00 86.13 746 ALA A O 1
ATOM 575 N N . GLN A 1 84 ? 20.587 10.763 26.361 1.00 85.14 747 GLN A N 1
ATOM 576 C CA . GLN A 1 84 ? 20.277 9.821 27.424 1.00 88.02 747 GLN A CA 1
ATOM 577 C C . GLN A 1 84 ? 21.479 8.931 27.703 1.00 88.98 747 GLN A C 1
ATOM 578 O O . GLN A 1 84 ? 22.295 8.663 26.818 1.00 84.28 747 GLN A O 1
ATOM 584 N N . GLY A 1 85 ? 21.577 8.482 28.948 1.00 92.40 748 GLY A N 1
ATOM 585 C CA . GLY A 1 85 ? 22.664 7.627 29.361 1.00 94.81 748 GLY A CA 1
ATOM 586 C C . GLY A 1 85 ? 22.287 6.831 30.590 1.00 100.06 748 GLY A C 1
ATOM 587 O O . GLY A 1 85 ? 21.113 6.735 30.955 1.00 101.19 748 GLY A O 1
ATOM 588 N N . GLN A 1 86 ? 23.309 6.260 31.232 1.00 104.56 749 GLN A N 1
ATOM 589 C CA . GLN A 1 86 ? 23.079 5.455 32.426 1.00 109.14 749 GLN A CA 1
ATOM 590 C C . GLN A 1 86 ? 22.534 6.277 33.587 1.00 113.77 749 GLN A C 1
ATOM 591 O O . GLN A 1 86 ? 21.915 5.711 34.494 1.00 118.06 749 GLN A O 1
ATOM 597 N N . GLU A 1 87 ? 22.747 7.594 33.583 1.00 113.33 750 GLU A N 1
ATOM 598 C CA . GLU A 1 87 ? 22.163 8.442 34.616 1.00 117.64 750 GLU A CA 1
ATOM 599 C C . GLU A 1 87 ? 20.690 8.719 34.340 1.00 115.84 750 GLU A C 1
ATOM 600 O O . GLU A 1 87 ? 19.861 8.665 35.255 1.00 119.90 750 GLU A O 1
ATOM 606 N N . GLY A 1 88 ? 20.351 9.008 33.087 1.00 109.76 751 GLY A N 1
ATOM 607 C CA . GLY A 1 88 ? 18.991 9.343 32.716 1.00 107.71 751 GLY A CA 1
ATOM 608 C C . GLY A 1 88 ? 18.947 10.222 31.484 1.00 102.10 751 GLY A C 1
ATOM 609 O O . GLY A 1 88 ? 19.565 9.898 30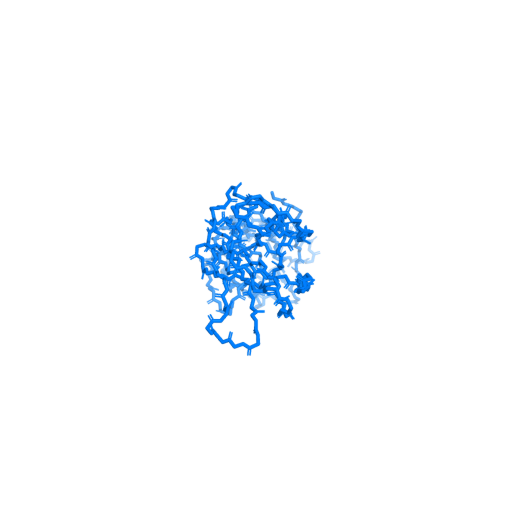.467 1.00 97.86 751 GLY A O 1
ATOM 610 N N . LEU A 1 89 ? 18.227 11.336 31.560 1.00 103.86 752 LEU A N 1
ATOM 611 C CA . LEU A 1 89 ? 18.150 12.298 30.472 1.00 99.12 752 LEU A CA 1
ATOM 612 C C . LEU A 1 89 ? 18.907 13.567 30.839 1.00 100.71 752 LEU A C 1
ATOM 613 O O . LEU A 1 89 ? 18.930 13.984 32.001 1.00 106.22 752 LEU A O 1
ATOM 618 N N . GLY A 1 90 ? 19.527 14.177 29.834 1.00 95.77 753 GLY A N 1
ATOM 619 C CA . GLY A 1 90 ? 20.313 15.376 30.009 1.00 97.29 753 GLY A CA 1
ATOM 620 C C . GLY A 1 90 ? 19.533 16.637 29.702 1.00 96.44 753 GLY A C 1
ATOM 621 O O . GLY A 1 90 ? 18.297 16.653 29.681 1.00 97.73 753 GLY A O 1
ATOM 622 N N . ALA A 1 91 ? 20.273 17.714 29.452 1.00 96.45 754 ALA A N 1
ATOM 623 C CA . ALA A 1 91 ? 19.654 19.007 29.200 1.00 96.23 754 ALA A CA 1
ATOM 624 C C . ALA A 1 91 ? 18.934 19.013 27.857 1.00 91.56 754 ALA A C 1
ATOM 625 O O . ALA A 1 91 ? 19.427 18.469 26.866 1.00 86.64 754 ALA A O 1
ATOM 627 N N . GLU A 1 92 ? 17.758 19.632 27.832 1.00 91.93 755 GLU A N 1
ATOM 628 C CA . GLU A 1 92 ? 17.021 19.787 26.586 1.00 88.13 755 GLU A CA 1
ATOM 629 C C . GLU A 1 92 ? 17.717 20.796 25.681 1.00 86.96 755 GLU A C 1
ATOM 630 O O . GLU A 1 92 ? 18.181 21.846 26.136 1.00 92.32 755 GLU A O 1
ATOM 636 N N . SER A 1 93 ? 17.790 20.476 24.393 1.00 81.32 756 SER A N 1
ATOM 637 C CA . SER A 1 93 ? 18.343 21.419 23.437 1.00 78.26 756 SER A CA 1
ATOM 638 C C . SER A 1 93 ? 17.351 22.547 23.176 1.00 78.77 756 SER A C 1
ATOM 639 O O . SER A 1 93 ? 16.173 22.474 23.530 1.00 81.05 756 SER A O 1
ATOM 642 N N . LEU A 1 94 ? 17.847 23.604 22.542 1.00 78.64 757 LEU A N 1
ATOM 643 C CA . LEU A 1 94 ? 16.972 24.680 22.106 1.00 79.34 757 LEU A CA 1
ATOM 644 C C . LEU A 1 94 ? 16.022 24.159 21.034 1.00 77.52 757 LEU A C 1
ATOM 645 O O . LEU A 1 94 ? 16.440 23.463 20.104 1.00 75.02 757 LEU A O 1
ATOM 650 N N . SER A 1 95 ? 14.740 24.480 21.171 1.00 80.72 758 SER A N 1
ATOM 651 C CA . SER A 1 95 ? 13.739 23.953 20.257 1.00 76.42 758 SER A CA 1
ATOM 652 C C . SER A 1 95 ? 13.782 24.675 18.916 1.00 72.71 758 SER A C 1
ATOM 653 O O . SER A 1 95 ? 14.150 25.849 18.825 1.00 75.00 758 SER A O 1
ATOM 656 N N . VAL A 1 96 ? 13.400 23.953 17.866 1.00 67.82 759 VAL A N 1
ATOM 657 C CA . VAL A 1 96 ? 13.205 24.523 16.541 1.00 65.93 759 VAL A CA 1
ATOM 658 C C . VAL A 1 96 ? 11.762 24.271 16.128 1.00 64.17 759 VAL A C 1
ATOM 659 O O . VAL A 1 96 ? 11.156 23.260 16.499 1.00 58.63 759 VAL A O 1
ATOM 663 N N . THR A 1 97 ? 11.204 25.211 15.370 1.00 65.79 760 THR A N 1
ATOM 664 C CA . THR A 1 97 ? 9.817 25.141 14.932 1.00 68.35 760 THR A CA 1
ATOM 665 C C . THR A 1 97 ? 9.755 25.373 13.430 1.00 66.64 760 THR A C 1
ATOM 666 O O . THR A 1 97 ? 10.328 26.345 12.926 1.00 70.34 760 THR A O 1
ATOM 670 N N . ARG A 1 98 ? 9.064 24.484 12.720 1.00 58.29 761 ARG A N 1
ATOM 671 C CA . ARG A 1 98 ? 8.943 24.571 11.274 1.00 54.50 761 ARG A CA 1
ATOM 672 C C . ARG A 1 98 ? 7.493 24.361 10.863 1.00 55.26 761 ARG A C 1
ATOM 673 O O . ARG A 1 98 ? 6.756 23.590 11.486 1.00 49.43 761 ARG A O 1
ATOM 681 N N . SER A 1 99 ? 7.089 25.063 9.807 1.00 53.72 762 SER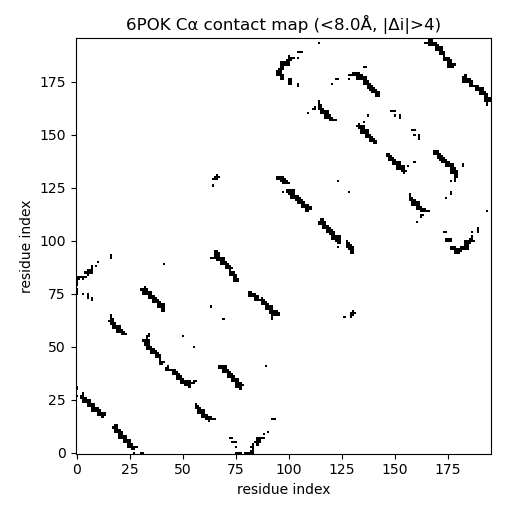 A N 1
ATOM 682 C CA . SER A 1 99 ? 5.736 24.942 9.285 1.00 51.24 762 SER A CA 1
ATOM 683 C C . SER A 1 99 ? 5.621 23.733 8.368 1.00 47.04 762 SER A C 1
ATOM 684 O O . SER A 1 99 ? 6.503 23.475 7.543 1.00 42.23 762 SER A O 1
ATOM 687 N N . ILE A 1 100 ? 4.535 22.988 8.520 1.00 39.51 763 ILE A N 1
ATOM 688 C CA . ILE A 1 100 ? 4.218 21.870 7.639 1.00 37.22 763 ILE A CA 1
ATOM 689 C C . ILE A 1 100 ? 3.288 22.395 6.545 1.00 33.55 763 ILE A C 1
ATOM 690 O O . ILE A 1 100 ? 2.241 22.980 6.876 1.00 30.72 763 ILE A O 1
ATOM 695 N N . PRO A 1 101 ? 3.624 22.223 5.271 1.00 33.42 764 PRO A N 1
ATOM 696 C CA . PRO A 1 101 ? 2.826 22.843 4.208 1.00 33.21 764 PRO A CA 1
ATOM 697 C C . PRO A 1 101 ? 1.388 22.346 4.215 1.00 34.35 764 PRO A C 1
ATOM 698 O O . PRO A 1 101 ? 1.115 21.174 4.485 1.00 30.73 764 PRO A O 1
ATOM 702 N N . GLU A 1 102 ? 0.465 23.260 3.923 1.00 29.05 765 GLU A N 1
ATOM 703 C CA . GLU A 1 102 ? -0.934 22.888 3.791 1.00 27.50 765 GLU A CA 1
ATOM 704 C C . GLU A 1 102 ? -1.113 21.896 2.646 1.00 28.20 765 GLU A C 1
ATOM 705 O O . GLU A 1 102 ? -0.315 21.836 1.705 1.00 31.04 765 GLU A O 1
ATOM 711 N N . GLU A 1 103 ? -2.179 21.104 2.739 1.00 27.24 766 GLU A N 1
ATOM 712 C CA . GLU A 1 103 ? -2.530 20.160 1.692 1.00 27.87 766 GLU A CA 1
ATOM 713 C C . GLU A 1 103 ? -4.014 20.298 1.404 1.00 26.20 766 GLU A C 1
ATOM 714 O O . GLU A 1 103 ? -4.760 20.916 2.170 1.00 24.71 766 GLU A O 1
ATOM 720 N N . ALA A 1 104 ? -4.439 19.724 0.285 1.00 28.36 767 ALA A N 1
ATOM 721 C CA . ALA A 1 104 ? -5.864 19.627 0.018 1.00 25.38 767 ALA A CA 1
ATOM 722 C C . ALA A 1 104 ? -6.527 18.790 1.112 1.00 26.60 767 ALA A C 1
ATOM 723 O O . ALA A 1 104 ? -5.909 17.855 1.636 1.00 28.82 767 ALA A O 1
ATOM 725 N N . PRO A 1 105 ? -7.759 19.115 1.503 1.00 24.65 768 PRO A N 1
ATOM 726 C CA . PRO A 1 105 ? -8.434 18.329 2.544 1.00 26.25 768 PRO A CA 1
ATOM 727 C C . PRO A 1 105 ? -8.473 16.846 2.200 1.00 23.81 768 PRO A C 1
ATOM 728 O O . PRO A 1 105 ? -8.738 16.456 1.062 1.00 29.14 768 PRO A O 1
ATOM 732 N N . SER A 1 106 ? -8.171 16.018 3.197 1.00 24.65 769 SER A N 1
ATOM 733 C CA . SER A 1 106 ? -8.176 14.571 3.043 1.00 29.82 769 SER A CA 1
ATOM 734 C C . SER A 1 106 ? -9.470 13.938 3.532 1.00 27.84 769 SER A C 1
ATOM 735 O O . SER A 1 106 ? -9.620 12.716 3.448 1.00 27.15 769 SER A O 1
ATOM 738 N N . GLY A 1 107 ? -10.398 14.737 4.049 1.00 24.14 770 GLY A N 1
ATOM 739 C CA . GLY A 1 107 ? -11.699 14.257 4.448 1.00 25.60 770 GLY A CA 1
ATOM 740 C C . GLY A 1 107 ? -12.794 15.120 3.858 1.00 24.79 770 GLY A C 1
ATOM 741 O O . GLY A 1 107 ? -12.612 16.320 3.631 1.00 26.08 770 GLY A O 1
ATOM 742 N N . PRO A 1 108 ? -13.952 14.529 3.591 1.00 22.08 771 PRO A N 1
ATOM 743 C CA . PRO A 1 108 ? -15.016 15.259 2.895 1.00 23.98 771 PRO A CA 1
ATOM 744 C C . PRO A 1 108 ? -15.738 16.201 3.839 1.00 22.27 771 PRO A C 1
ATOM 745 O O . PRO A 1 108 ? -15.603 16.087 5.066 1.00 23.22 771 PRO A O 1
ATOM 749 N N . PRO A 1 109 ? -16.500 17.161 3.314 1.00 20.52 772 PRO A N 1
ATOM 750 C CA . PRO A 1 109 ? -17.432 17.900 4.171 1.00 19.65 772 PRO A CA 1
ATOM 751 C C . PRO A 1 109 ? -18.399 16.941 4.850 1.00 19.13 772 PRO A C 1
ATOM 752 O O . PRO A 1 109 ? -18.737 15.887 4.309 1.00 21.80 772 PRO A O 1
ATOM 756 N N . GLN A 1 110 ? -18.833 17.308 6.051 1.00 23.07 773 GLN A N 1
ATOM 757 C CA . GLN A 1 110 ? -19.713 16.451 6.831 1.00 23.72 773 GLN A CA 1
ATOM 758 C C . GLN A 1 110 ? -21.177 16.833 6.634 1.00 24.69 773 GLN A C 1
ATOM 759 O O . GLN A 1 110 ? -21.508 17.987 6.352 1.00 22.01 773 GLN A O 1
ATOM 765 N N . GLY A 1 111 ? -22.049 15.838 6.773 1.00 21.18 774 GLY A N 1
ATOM 766 C CA . GLY A 1 111 ? -23.486 16.072 6.777 1.00 23.49 774 GLY A CA 1
ATOM 767 C C . GLY A 1 111 ? -24.039 16.760 5.548 1.00 22.92 774 GLY A C 1
ATOM 768 O O . GLY A 1 111 ? -24.841 17.696 5.670 1.00 27.19 774 GLY A O 1
ATOM 769 N N . VAL A 1 112 ? -23.630 16.319 4.358 1.00 22.90 775 VAL A N 1
ATOM 770 C CA . VAL A 1 112 ? -24.174 16.894 3.135 1.00 18.98 775 VAL A CA 1
ATOM 771 C C . VAL A 1 112 ? -25.645 16.523 3.022 1.00 22.97 775 VAL A C 1
ATOM 772 O O . VAL A 1 112 ? -26.028 15.359 3.199 1.00 22.25 775 VAL A O 1
ATOM 776 N N . ALA A 1 113 ? -26.481 17.519 2.741 1.00 22.91 776 ALA A N 1
ATOM 777 C CA . ALA A 1 113 ? -27.916 17.312 2.629 1.00 23.01 776 ALA A CA 1
ATOM 778 C C . ALA A 1 113 ? -28.449 18.100 1.443 1.00 23.52 776 ALA A C 1
ATOM 779 O O . ALA A 1 113 ? -27.868 19.104 1.023 1.00 22.16 776 ALA A O 1
ATOM 781 N N . VAL A 1 114 ? -29.577 17.633 0.914 1.00 23.14 777 VAL A N 1
ATOM 782 C CA . VAL A 1 114 ? -30.236 18.257 -0.226 1.00 24.32 777 VAL A CA 1
ATOM 783 C C . VAL A 1 114 ? -31.687 18.535 0.140 1.00 25.00 777 VAL A C 1
ATOM 784 O O . VAL A 1 114 ? -32.356 17.698 0.756 1.00 23.46 777 VAL A O 1
ATOM 788 N N . ALA A 1 115 ? -32.167 19.719 -0.232 1.00 21.95 778 ALA A N 1
ATOM 789 C CA . ALA A 1 115 ? -33.562 20.090 -0.061 1.00 26.74 778 ALA A CA 1
ATOM 790 C C . ALA A 1 115 ? -34.065 20.769 -1.329 1.00 25.97 778 ALA A C 1
ATOM 791 O O . ALA A 1 115 ? -33.297 21.407 -2.054 1.00 26.31 778 ALA A O 1
ATOM 793 N N . LEU A 1 116 ? -35.359 20.612 -1.602 1.00 28.21 779 LEU A N 1
ATOM 794 C CA . LEU A 1 116 ? -35.970 21.362 -2.691 1.00 32.19 779 LEU A CA 1
ATOM 795 C C . LEU A 1 116 ? -35.965 22.850 -2.358 1.00 37.13 779 LEU A C 1
ATOM 796 O O . LEU A 1 116 ? -36.281 23.250 -1.234 1.00 42.22 779 LEU A O 1
ATOM 801 N N A GLY A 1 117 ? -35.557 23.655 -3.342 0.43 38.61 780 GLY A N 1
ATOM 802 N N B GLY A 1 117 ? -35.627 23.674 -3.326 0.57 39.05 780 GLY A N 1
ATOM 803 C CA A GLY A 1 117 ? -35.508 25.093 -3.219 0.43 39.20 780 GLY A CA 1
ATOM 804 C CA B GLY A 1 117 ? -35.701 25.103 -3.090 0.57 39.48 780 GLY A CA 1
ATOM 805 C C A GLY A 1 117 ? -36.576 25.782 -4.048 0.43 40.56 780 GLY A C 1
ATOM 806 C C B GLY A 1 117 ? -34.703 25.899 -3.902 0.57 39.47 780 GLY A C 1
ATOM 807 O O A GLY A 1 117 ? -37.527 25.168 -4.534 0.43 40.76 780 GLY A O 1
ATOM 808 O O B GLY A 1 117 ? -33.592 25.466 -4.192 0.57 35.65 780 GLY A O 1
ATOM 809 N N A GLY A 1 118 ? -36.394 27.091 -4.218 0.43 41.66 781 GLY A N 1
ATOM 810 N N B GLY A 1 118 ? -35.112 27.112 -4.262 0.57 39.50 781 GLY A N 1
ATOM 811 C CA A GLY A 1 118 ? -37.444 27.901 -4.806 0.43 43.39 781 GLY A CA 1
ATOM 812 C CA B GLY A 1 118 ? -34.299 28.004 -5.058 0.57 40.23 781 GLY A CA 1
ATOM 813 C C A GLY A 1 118 ? -37.084 28.725 -6.026 0.43 45.24 781 GLY A C 1
ATOM 814 C C B GLY A 1 118 ? -35.094 28.622 -6.187 0.57 42.90 781 GLY A C 1
ATOM 815 O O A GLY A 1 118 ? -37.931 29.463 -6.539 0.43 45.07 781 GLY A O 1
ATOM 816 O O B GLY A 1 118 ? -36.315 28.771 -6.083 0.57 44.35 781 GLY A O 1
ATOM 817 N N A ASP A 1 119 ? -35.846 28.623 -6.505 0.43 43.75 782 ASP A N 1
ATOM 818 N N B ASP A 1 119 ? -34.418 28.973 -7.275 0.57 43.94 782 ASP A N 1
ATOM 819 C CA A ASP A 1 119 ? -35.435 29.349 -7.706 0.43 46.77 782 ASP A CA 1
ATOM 820 C CA B ASP A 1 119 ? -35.078 29.638 -8.386 0.57 48.15 782 ASP A CA 1
ATOM 821 C C A ASP A 1 119 ? -35.9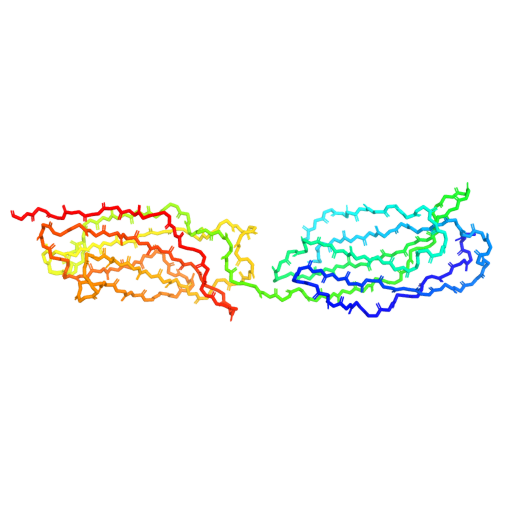50 28.589 -8.920 0.43 48.76 782 ASP A C 1
ATOM 822 C C B ASP A 1 119 ? -35.893 28.652 -9.214 0.57 49.04 782 ASP A C 1
ATOM 823 O O A ASP A 1 119 ? -35.360 27.594 -9.344 0.43 48.27 782 ASP A O 1
ATOM 824 O O B ASP A 1 119 ? -35.532 27.482 -9.365 0.57 47.87 782 ASP A O 1
ATOM 833 N N A GLY A 1 120 ? -37.057 29.060 -9.489 0.43 51.13 783 GLY A N 1
ATOM 834 N N B GLY A 1 120 ? -37.014 29.141 -9.740 0.57 51.15 783 GLY A N 1
ATOM 835 C CA A GLY A 1 120 ? -37.706 28.318 -10.550 0.43 52.45 783 GLY A CA 1
ATOM 836 C CA B GLY A 1 120 ? -37.805 28.359 -10.667 0.57 52.63 783 GLY A CA 1
ATOM 837 C C A GLY A 1 120 ? -38.543 27.180 -9.989 0.43 51.93 783 GLY A C 1
ATOM 838 C C B GLY A 1 120 ? -38.529 27.194 -10.012 0.57 51.97 783 GLY A C 1
ATOM 839 O O A GLY A 1 120 ? -39.014 27.224 -8.851 0.43 51.89 783 GLY A O 1
ATOM 840 O O B GLY A 1 120 ? -38.902 27.224 -8.835 0.57 51.67 783 GLY A O 1
ATOM 841 N N . ASN A 1 121 ? -38.720 26.140 -10.804 1.00 52.54 784 ASN A N 1
ATOM 842 C CA . ASN A 1 121 ? -39.527 24.992 -10.418 1.00 57.24 784 ASN A CA 1
ATOM 843 C C . ASN A 1 121 ? -38.726 23.718 -10.191 1.00 51.41 784 ASN A C 1
ATOM 844 O O . ASN A 1 121 ? -39.300 22.722 -9.740 1.00 49.28 784 ASN A O 1
ATOM 849 N N . SER A 1 122 ? -37.430 23.708 -10.482 1.00 47.15 785 SER A N 1
ATOM 850 C CA . SER A 1 122 ? -36.653 22.480 -10.364 1.00 45.34 785 SER A CA 1
ATOM 851 C C . SER A 1 122 ? -35.246 22.794 -9.862 1.00 45.13 785 SER A C 1
ATOM 852 O O . SER A 1 122 ? -34.236 22.476 -10.486 1.00 42.82 785 SER A O 1
ATOM 855 N N . SER A 1 123 ? -35.165 23.425 -8.696 1.00 29.59 786 SER A N 1
ATOM 856 C CA . SER A 1 123 ? -33.893 23.746 -8.075 1.00 35.14 786 SER A CA 1
ATOM 857 C C . SER A 1 123 ? -33.769 23.020 -6.744 1.00 29.65 786 SER A C 1
ATOM 858 O O . SER A 1 123 ? -34.760 22.604 -6.141 1.00 30.71 786 SER A O 1
ATOM 861 N N . ILE A 1 124 ? -32.529 22.874 -6.289 1.00 27.13 787 ILE A N 1
ATOM 862 C CA . ILE A 1 124 ? -32.233 22.252 -5.006 1.00 25.07 787 ILE A CA 1
ATOM 863 C C . ILE A 1 124 ? -31.268 23.138 -4.235 1.00 23.29 787 ILE A C 1
ATOM 864 O O . ILE A 1 124 ? -30.495 23.903 -4.820 1.00 30.32 787 ILE A O 1
ATOM 869 N N . THR A 1 125 ? -31.318 23.029 -2.910 1.00 22.75 788 THR A N 1
ATOM 870 C CA . THR A 1 125 ? -30.342 23.660 -2.033 1.00 22.19 788 THR A CA 1
ATOM 871 C C . THR A 1 125 ? -29.501 22.570 -1.385 1.00 24.52 788 THR A C 1
ATOM 872 O O . THR A 1 125 ? -30.036 21.683 -0.711 1.00 27.26 788 THR A O 1
ATOM 876 N N . VAL A 1 126 ? -28.194 22.629 -1.603 1.00 22.48 789 VAL A N 1
ATOM 877 C CA . VAL A 1 126 ? -27.254 21.693 -1.002 1.00 21.35 789 VAL A CA 1
ATOM 878 C C . VAL A 1 126 ? -26.608 22.377 0.189 1.00 23.61 789 VAL A C 1
ATOM 879 O O . VAL A 1 126 ? -26.096 23.495 0.065 1.00 26.09 789 VAL A O 1
ATOM 883 N N . SER A 1 127 ? -26.620 21.709 1.337 1.00 22.39 790 SER A N 1
ATOM 884 C CA . SER A 1 127 ? -26.006 22.228 2.546 1.00 23.09 790 SER A CA 1
ATOM 885 C C . SER A 1 127 ? -24.977 21.237 3.069 1.00 20.11 790 SER A C 1
ATOM 886 O O . SER A 1 127 ? -25.018 20.045 2.755 1.00 20.93 790 SER A O 1
ATOM 889 N N . TRP A 1 128 ? -24.052 21.745 3.881 1.00 19.72 791 TRP A N 1
ATOM 890 C CA . TRP A 1 128 ? -22.956 20.927 4.376 1.00 20.40 791 TRP A CA 1
ATOM 891 C C . TRP A 1 128 ? -22.374 21.566 5.628 1.00 23.83 791 TRP A C 1
ATOM 892 O O . TRP A 1 128 ? -22.731 22.681 6.016 1.00 19.96 791 TRP A O 1
ATOM 903 N N . GLU A 1 129 ? -21.461 20.834 6.246 1.00 22.68 792 GLU A N 1
ATOM 904 C CA . GLU A 1 129 ? -20.611 21.284 7.330 1.00 22.65 792 GLU A CA 1
ATOM 905 C C . GLU A 1 129 ? -19.160 21.081 6.903 1.00 23.03 792 GLU A C 1
ATOM 906 O O . GLU A 1 129 ? -18.885 20.297 5.990 1.00 22.22 792 GLU A O 1
ATOM 912 N N . PRO A 1 130 ? -18.213 21.777 7.529 1.00 18.76 793 PRO A N 1
ATOM 913 C CA . PRO A 1 130 ? -16.806 21.631 7.126 1.00 18.69 793 PRO A CA 1
ATOM 914 C C . PRO A 1 130 ? -16.323 20.209 7.327 1.00 20.65 793 PRO A C 1
ATOM 915 O O . PRO A 1 130 ? -16.979 19.413 8.017 1.00 22.36 793 PRO A O 1
ATOM 919 N N . PRO A 1 131 ? -15.186 19.838 6.738 1.00 25.53 794 PRO A N 1
ATOM 920 C CA . PRO A 1 131 ? -14.586 18.542 7.065 1.00 24.48 794 PRO A CA 1
ATOM 921 C C . PRO A 1 131 ? -14.218 18.485 8.538 1.00 23.64 794 PRO A C 1
ATOM 922 O O . PRO A 1 131 ? -14.183 19.501 9.237 1.00 25.55 794 PRO A O 1
ATOM 926 N N . LEU A 1 132 ? -13.954 17.276 9.011 1.00 23.78 795 LEU A N 1
ATOM 927 C CA . LEU A 1 132 ? -13.429 17.123 10.356 1.00 27.59 795 LEU A CA 1
ATOM 928 C C . LEU A 1 132 ? -12.151 17.954 10.494 1.00 23.44 795 LEU A C 1
ATOM 929 O O . LEU A 1 132 ? -11.367 18.037 9.542 1.00 27.10 795 LEU A O 1
ATOM 934 N N . PRO A 1 133 ? -11.938 18.604 11.639 1.00 31.74 796 PRO A N 1
ATOM 935 C CA . PRO A 1 133 ? -10.754 19.472 11.776 1.00 28.87 796 PRO A CA 1
ATOM 936 C C . PRO A 1 133 ? -9.443 18.782 11.435 1.00 28.19 796 PRO A C 1
ATOM 937 O O . PRO A 1 133 ? -8.574 19.391 10.799 1.00 27.77 796 PRO A O 1
ATOM 941 N N . SER A 1 134 ? -9.284 17.517 11.823 1.00 30.21 797 SER A N 1
ATOM 942 C CA . SER A 1 134 ? -8.054 16.786 11.545 1.00 35.06 797 SER A CA 1
ATOM 943 C C . SER A 1 134 ? -7.880 16.445 10.072 1.00 34.79 797 SER A C 1
ATOM 944 O O . SER A 1 134 ? -6.792 16.007 9.685 1.00 35.67 797 SER A O 1
ATOM 947 N N . GLN A 1 135 ? -8.908 16.633 9.247 1.00 25.19 798 GLN A N 1
ATOM 948 C CA A GLN A 1 135 ? -8.822 16.302 7.832 0.47 27.07 798 GLN A CA 1
ATOM 949 C CA B GLN A 1 135 ? -8.863 16.301 7.830 0.53 27.11 798 GLN A CA 1
ATOM 950 C C . GLN A 1 135 ? -8.835 17.526 6.926 1.00 25.64 798 GLN A C 1
ATOM 951 O O . GLN A 1 135 ? -8.823 17.371 5.700 1.00 26.60 798 GLN A O 1
ATOM 962 N N . GLN A 1 136 ? -8.835 18.735 7.490 1.00 24.40 799 GLN A N 1
ATOM 963 C CA . GLN A 1 136 ? -8.881 19.938 6.666 1.00 24.37 799 GLN A CA 1
ATOM 964 C C . GLN A 1 136 ? -7.526 20.258 6.046 1.00 28.26 799 GLN A C 1
ATOM 965 O O . GLN A 1 136 ? -7.465 20.753 4.915 1.00 27.36 799 GLN A O 1
ATOM 971 N N . ASN A 1 137 ? -6.438 19.984 6.770 1.00 23.16 800 ASN A N 1
ATOM 972 C CA . ASN A 1 137 ? -5.066 20.186 6.310 1.00 24.13 800 ASN A CA 1
ATOM 973 C C . ASN A 1 137 ? -4.761 21.641 5.974 1.00 24.49 800 ASN A C 1
ATOM 974 O O . ASN A 1 137 ? -3.862 21.917 5.174 1.00 26.69 800 ASN A O 1
ATOM 979 N N . GLY A 1 138 ? -5.485 22.575 6.559 1.00 26.61 801 GLY A N 1
ATOM 980 C CA . GLY A 1 138 ? -5.265 23.983 6.293 1.00 23.31 801 GLY A CA 1
ATOM 981 C C . GLY A 1 138 ? -6.563 24.748 6.435 1.00 21.45 801 GLY A C 1
ATOM 982 O O . GLY A 1 138 ? -7.608 24.190 6.753 1.00 23.08 801 GLY A O 1
ATOM 983 N N . VAL A 1 139 ? -6.469 26.055 6.195 1.00 24.91 802 VAL A N 1
ATOM 984 C CA . VAL A 1 139 ? -7.646 26.912 6.272 1.00 23.55 802 VAL A CA 1
ATOM 985 C C . VAL A 1 139 ? -8.512 26.689 5.043 1.00 20.47 802 VAL A C 1
ATOM 986 O O . VAL A 1 139 ? -8.044 26.799 3.902 1.00 26.40 802 VAL A O 1
ATOM 990 N N . ILE A 1 140 ? -9.782 26.363 5.272 1.00 21.82 803 ILE A N 1
ATOM 991 C CA . ILE A 1 140 ? -10.720 26.156 4.176 1.00 21.83 803 ILE A CA 1
ATOM 992 C C . ILE A 1 140 ? -11.028 27.505 3.544 1.00 23.50 803 ILE A C 1
ATOM 993 O O . ILE A 1 140 ? -11.459 28.444 4.223 1.00 24.66 803 ILE A O 1
ATOM 998 N N . THR A 1 141 ? -10.801 27.607 2.238 1.00 22.48 804 THR A N 1
ATOM 999 C CA . THR A 1 141 ? -11.007 28.842 1.500 1.00 22.72 804 THR A CA 1
ATOM 1000 C C . THR A 1 141 ? -12.106 28.737 0.457 1.00 21.31 804 THR A C 1
ATOM 1001 O O . THR A 1 141 ? -12.473 29.758 -0.133 1.00 22.32 804 THR A O 1
ATOM 1005 N N . GLU A 1 142 ? -12.643 27.541 0.222 1.00 23.32 805 GLU A N 1
ATOM 1006 C CA . GLU A 1 142 ? -13.538 27.314 -0.903 1.00 22.79 805 GLU A CA 1
ATOM 1007 C C . GLU A 1 142 ? -14.236 25.969 -0.734 1.00 23.74 805 GLU A C 1
ATOM 1008 O O . GLU A 1 142 ? -13.669 25.020 -0.178 1.00 20.18 805 GLU A O 1
ATOM 1014 N N . TYR A 1 143 ? -15.471 25.898 -1.225 1.00 22.93 806 TYR A N 1
ATOM 1015 C CA . TYR A 1 143 ? -16.191 24.644 -1.388 1.00 19.80 806 TYR A CA 1
ATOM 1016 C C . TYR A 1 143 ? -16.607 24.498 -2.843 1.00 21.09 806 TYR A C 1
ATOM 1017 O O . TYR A 1 143 ? -17.058 25.462 -3.468 1.00 22.23 806 TYR A O 1
ATOM 1026 N N . GLN A 1 144 ? -16.422 23.299 -3.386 1.00 22.85 807 GLN A N 1
ATOM 1027 C CA . GLN A 1 144 ? -16.869 22.959 -4.730 1.00 22.43 807 GLN A CA 1
ATOM 1028 C C . GLN A 1 144 ? -18.094 22.062 -4.634 1.00 20.40 807 GLN A C 1
ATOM 1029 O O . GLN A 1 144 ? -18.092 21.083 -3.881 1.00 22.89 807 GLN A O 1
ATOM 1035 N N . ILE A 1 145 ? -19.138 22.403 -5.386 1.00 22.99 808 ILE A N 1
ATOM 1036 C CA . ILE A 1 145 ? -20.400 21.674 -5.376 1.00 22.36 808 ILE A CA 1
ATOM 1037 C C . ILE A 1 145 ? -20.668 21.174 -6.788 1.00 25.11 808 ILE A C 1
ATOM 1038 O O . ILE A 1 145 ? -20.669 21.963 -7.740 1.00 23.09 808 ILE A O 1
ATOM 1043 N N . TRP A 1 146 ? -20.897 19.869 -6.923 1.00 27.14 809 TRP A N 1
ATOM 1044 C CA . TRP A 1 146 ? -21.177 19.248 -8.211 1.00 26.69 809 TRP A CA 1
ATOM 1045 C C . TRP A 1 146 ? -22.538 18.567 -8.191 1.00 27.05 809 TRP A C 1
ATOM 1046 O O . TRP A 1 146 ? -22.925 17.959 -7.189 1.00 26.98 809 TRP A O 1
ATOM 1057 N N . CYS A 1 147 ? -23.255 18.673 -9.307 1.00 26.46 810 CYS A N 1
ATOM 1058 C CA A CYS A 1 147 ? -24.494 17.933 -9.537 0.69 27.58 810 CYS A CA 1
ATOM 1059 C CA B CYS A 1 147 ? -24.492 17.928 -9.538 0.31 27.92 810 CYS A CA 1
ATOM 1060 C C . CYS A 1 147 ? -24.340 17.247 -10.892 1.00 26.28 810 CYS A C 1
ATOM 1061 O O . CYS A 1 147 ? -24.577 17.861 -11.936 1.00 29.40 810 CYS A O 1
ATOM 1066 N N . LEU A 1 148 ? -23.935 15.980 -10.871 1.00 29.40 811 LEU A N 1
ATOM 1067 C CA . LEU A 1 148 ? -23.549 15.256 -12.073 1.00 28.70 811 LEU A CA 1
ATOM 1068 C C . LEU A 1 148 ? -24.686 14.373 -12.570 1.00 30.54 811 LEU A C 1
ATOM 1069 O O . LEU A 1 148 ? -25.201 13.533 -11.823 1.00 30.85 811 LEU A O 1
ATOM 1074 N N . GLY A 1 149 ? -25.057 14.553 -13.839 1.00 31.42 812 GLY A N 1
ATOM 1075 C CA . GLY A 1 149 ? -25.964 13.652 -14.517 1.00 35.02 812 GLY A CA 1
ATOM 1076 C C . GLY A 1 149 ? -25.214 12.577 -15.281 1.00 37.28 812 GLY A C 1
ATOM 1077 O O . GLY A 1 149 ? -24.006 12.390 -15.130 1.00 35.41 812 GLY A O 1
ATOM 1078 N N . ASN A 1 150 ? -25.955 11.862 -16.131 1.00 43.05 813 ASN A N 1
ATOM 1079 C CA . ASN A 1 150 ? -25.354 10.782 -16.906 1.00 50.71 813 ASN A CA 1
ATOM 1080 C C . ASN A 1 150 ? -24.523 11.282 -18.081 1.00 55.86 813 ASN A C 1
ATOM 1081 O O . ASN A 1 150 ? -23.742 10.503 -18.639 1.00 59.57 813 ASN A O 1
ATOM 1086 N N . GLU A 1 151 ? -24.671 12.545 -18.470 1.00 55.13 814 GLU A N 1
ATOM 1087 C CA . GLU A 1 151 ? -23.851 13.147 -19.510 1.00 57.05 814 GLU A CA 1
ATOM 1088 C C . GLU A 1 151 ? -23.270 14.454 -18.990 1.00 54.65 814 GLU A C 1
ATOM 1089 O O . GLU A 1 151 ? -23.852 15.106 -18.119 1.00 52.33 814 GLU A O 1
ATOM 1095 N N . SER A 1 152 ? -22.111 14.832 -19.536 1.00 54.69 815 SER A N 1
ATOM 1096 C CA . SER A 1 152 ? -21.423 16.027 -19.061 1.00 52.48 815 SER A CA 1
ATOM 1097 C C . SER A 1 152 ? -22.195 17.304 -19.367 1.00 49.89 815 SER A C 1
ATOM 1098 O O . SER A 1 152 ? -21.976 18.318 -18.695 1.00 49.66 815 SER A O 1
ATOM 1101 N N . ARG A 1 153 ? -23.085 17.282 -20.362 1.00 50.91 816 ARG A N 1
ATOM 1102 C CA . ARG A 1 153 ? -23.887 18.457 -20.675 1.00 50.49 816 ARG A CA 1
ATOM 1103 C C . ARG A 1 153 ? -24.964 18.724 -19.632 1.00 49.07 816 ARG A C 1
ATOM 1104 O O . ARG A 1 153 ? -25.585 19.791 -19.668 1.00 51.02 816 ARG A O 1
ATOM 1112 N N . PHE A 1 154 ? -25.196 17.788 -18.711 1.00 45.94 817 PHE A N 1
ATOM 1113 C CA . PHE A 1 154 ? -26.162 17.966 -17.638 1.00 38.25 817 PHE A CA 1
ATOM 1114 C C . PHE A 1 154 ? -25.521 18.352 -16.312 1.00 37.58 817 PHE A C 1
ATOM 1115 O O . PHE A 1 154 ? -26.247 18.642 -15.356 1.00 35.55 817 PHE A O 1
ATOM 1123 N N . HIS A 1 155 ? -24.192 18.357 -16.230 1.00 35.74 818 HIS A N 1
ATOM 1124 C CA . HIS A 1 155 ? -23.518 18.640 -14.970 1.00 36.26 818 HIS A CA 1
ATOM 1125 C C . HIS A 1 155 ? -23.799 20.064 -14.507 1.00 32.65 818 HIS A C 1
ATOM 1126 O O . HIS A 1 155 ? -23.820 21.004 -15.305 1.00 34.65 818 HIS A O 1
ATOM 1133 N N . LEU A 1 156 ? -24.021 20.215 -13.205 1.00 30.22 819 LEU A N 1
ATOM 1134 C CA . LEU A 1 156 ? -24.145 21.516 -12.569 1.00 32.17 819 LEU A CA 1
ATOM 1135 C C . LEU A 1 156 ? -23.021 21.665 -11.556 1.00 28.02 819 LEU A C 1
ATOM 1136 O O . LEU A 1 156 ? -22.725 20.731 -10.803 1.00 28.77 819 LEU A O 1
ATOM 1141 N N . ASN A 1 157 ? -22.389 22.835 -11.546 1.00 33.42 820 ASN A N 1
ATOM 1142 C CA . ASN A 1 157 ? -21.268 23.088 -10.656 1.00 27.49 820 ASN A CA 1
ATOM 1143 C C . ASN A 1 157 ? -21.316 24.520 -10.155 1.00 30.28 820 ASN A C 1
ATOM 1144 O O . ASN A 1 157 ? -21.604 25.446 -10.918 1.00 34.25 820 ASN A O 1
ATOM 1149 N N . ARG A 1 158 ? -21.035 24.686 -8.865 1.00 31.74 821 ARG A N 1
ATOM 1150 C CA . ARG A 1 158 ? -20.899 25.997 -8.249 1.00 34.01 821 ARG A CA 1
ATOM 1151 C C . ARG A 1 158 ? -19.741 25.968 -7.264 1.00 27.27 821 ARG A C 1
ATOM 1152 O O . ARG A 1 158 ? -19.371 24.918 -6.738 1.00 26.08 821 ARG A O 1
ATOM 1160 N N . SER A 1 159 ? -19.156 27.137 -7.038 1.00 26.42 822 SER A N 1
ATOM 1161 C CA . SER A 1 159 ? -18.160 27.326 -5.999 1.00 26.95 822 SER A CA 1
ATOM 1162 C C . SER A 1 159 ? -18.731 28.241 -4.928 1.00 28.00 822 SER A C 1
ATOM 1163 O O . SER A 1 159 ? -19.608 29.066 -5.197 1.00 26.41 822 SER A O 1
ATOM 1166 N N . ALA A 1 160 ? -18.238 28.078 -3.706 1.00 27.01 823 ALA A N 1
ATOM 1167 C CA . ALA A 1 160 ? -18.705 28.872 -2.584 1.00 27.72 823 ALA A CA 1
ATOM 1168 C C . ALA A 1 160 ? -17.518 29.219 -1.700 1.00 26.88 823 ALA A C 1
ATOM 1169 O O . ALA A 1 160 ? -16.493 28.533 -1.704 1.00 24.97 823 ALA A O 1
ATOM 1171 N N . ALA A 1 161 ? -17.667 30.298 -0.940 1.00 27.26 824 ALA A N 1
ATOM 1172 C CA . ALA A 1 161 ? -16.578 30.747 -0.087 1.00 30.08 824 ALA A CA 1
ATOM 1173 C C . ALA A 1 161 ? -16.424 29.824 1.120 1.00 25.34 824 ALA A C 1
ATOM 1174 O O . ALA A 1 161 ? -17.291 28.999 1.421 1.00 20.54 824 ALA A O 1
ATOM 1176 N N . GLY A 1 162 ? -15.296 29.978 1.821 1.00 23.33 825 GLY A N 1
ATOM 1177 C CA . GLY A 1 162 ? -15.029 29.162 2.994 1.00 24.22 825 GLY A CA 1
ATOM 1178 C C . GLY A 1 162 ? -16.032 29.347 4.115 1.00 24.45 825 GLY A C 1
ATOM 1179 O O . GLY A 1 162 ? -16.172 28.456 4.961 1.00 21.46 825 GLY A O 1
ATOM 1180 N N . TRP A 1 163 ? -16.733 30.484 4.147 1.00 23.79 826 TRP A N 1
ATOM 1181 C CA . TRP A 1 163 ? -17.764 30.718 5.148 1.00 21.59 826 TRP A CA 1
ATOM 1182 C C . TRP A 1 163 ? -19.133 30.202 4.721 1.00 21.39 826 TRP A C 1
ATOM 1183 O O . TRP A 1 163 ? -20.072 30.237 5.524 1.00 23.20 826 TRP A O 1
ATOM 1194 N N . ALA A 1 164 ? -19.275 29.724 3.489 1.00 22.34 827 ALA A N 1
ATOM 1195 C CA . ALA A 1 164 ? -20.570 29.256 3.026 1.00 24.43 827 ALA A CA 1
ATOM 1196 C C . ALA A 1 164 ? -20.842 27.838 3.512 1.00 25.46 827 ALA A C 1
ATOM 1197 O O . ALA A 1 164 ? -19.931 27.019 3.663 1.00 22.00 827 ALA A O 1
ATOM 1199 N N . ARG A 1 165 ? -22.121 27.563 3.777 1.00 20.06 828 ARG A N 1
ATOM 1200 C CA . ARG A 1 165 ? -22.572 26.233 4.159 1.00 19.90 828 ARG A CA 1
ATOM 1201 C C . ARG A 1 165 ? -23.724 25.761 3.284 1.00 24.71 828 ARG A C 1
ATOM 1202 O O . ARG A 1 165 ? -24.355 24.749 3.606 1.00 22.58 828 ARG A O 1
ATOM 1210 N N . SER A 1 166 ? -24.019 26.468 2.194 1.00 27.17 829 SER A N 1
ATOM 1211 C CA . SER A 1 166 ? -25.083 26.056 1.295 1.00 23.22 829 SER A CA 1
ATOM 1212 C C . SER A 1 166 ? -24.821 26.624 -0.091 1.00 24.23 829 SER A C 1
ATOM 1213 O O . SER A 1 166 ? -24.086 27.601 -0.259 1.00 23.35 829 SER A O 1
ATOM 1216 N N . ALA A 1 167 ? -25.435 25.987 -1.085 1.00 25.90 830 ALA A N 1
ATOM 1217 C CA . ALA A 1 167 ? -25.379 26.448 -2.461 1.00 23.10 830 ALA A CA 1
ATOM 1218 C C . ALA A 1 167 ? -26.676 26.054 -3.150 1.00 26.04 830 ALA A C 1
ATOM 1219 O O . ALA A 1 167 ? -27.156 24.928 -2.993 1.00 25.12 830 ALA A O 1
ATOM 1221 N N . MET A 1 168 ? -27.241 26.986 -3.907 1.00 26.89 831 MET A N 1
ATOM 1222 C CA . MET A 1 168 ? -28.498 26.762 -4.607 1.00 28.32 831 MET A CA 1
ATOM 1223 C C . MET A 1 168 ? -28.200 26.425 -6.062 1.00 26.64 831 MET A C 1
ATOM 1224 O O . MET A 1 168 ? -27.521 27.191 -6.755 1.00 28.42 831 MET A O 1
ATOM 1229 N N . LEU A 1 169 ? -28.701 25.283 -6.517 1.00 26.13 832 LEU A N 1
ATOM 1230 C CA . LEU A 1 169 ? -28.486 24.807 -7.874 1.00 28.61 832 LEU A CA 1
ATOM 1231 C C . LEU A 1 169 ? -29.832 24.712 -8.579 1.00 31.34 832 LEU A C 1
ATOM 1232 O O . LEU A 1 169 ? -30.737 24.015 -8.107 1.00 31.73 832 LEU A O 1
ATOM 1237 N N . ARG A 1 170 ? -29.954 25.395 -9.712 1.00 36.06 833 ARG A N 1
ATOM 1238 C CA . ARG A 1 170 ? -31.196 25.483 -10.462 1.00 41.05 833 ARG A CA 1
ATOM 1239 C C . ARG A 1 170 ? -31.061 24.768 -11.800 1.00 39.91 833 ARG A C 1
ATOM 1240 O O . ARG A 1 170 ? -29.958 24.556 -12.311 1.00 41.28 833 ARG A O 1
ATOM 1248 N N . GLY A 1 171 ? -32.207 24.401 -12.364 1.00 44.79 834 GLY A N 1
ATOM 1249 C CA . GLY A 1 171 ? -32.244 23.831 -13.694 1.00 49.92 834 GLY A CA 1
ATOM 1250 C C . GLY A 1 171 ? -32.086 22.331 -13.783 1.00 47.58 834 GLY A C 1
ATOM 1251 O O . GLY A 1 171 ? -31.776 21.825 -14.870 1.00 51.41 834 GLY A O 1
ATOM 1252 N N . LEU A 1 172 ? -32.278 21.601 -12.685 1.00 40.09 835 LEU A N 1
ATOM 1253 C CA . LEU A 1 172 ? -32.248 20.146 -12.754 1.00 34.63 835 LEU A CA 1
ATOM 1254 C C . LEU A 1 172 ? -33.339 19.647 -13.694 1.00 35.96 835 LEU A C 1
ATOM 1255 O O . LEU A 1 172 ? -34.473 20.139 -13.676 1.00 37.43 835 LEU A O 1
ATOM 1260 N N . VAL A 1 173 ? -32.988 18.677 -14.532 1.00 36.74 836 VAL A N 1
ATOM 1261 C CA . VAL A 1 173 ? -33.943 18.121 -15.484 1.00 36.29 836 VAL A CA 1
ATOM 1262 C C . VAL A 1 173 ? -34.778 17.061 -14.778 1.00 35.89 836 VAL A C 1
ATOM 1263 O O . VAL A 1 173 ? -34.217 16.140 -14.165 1.00 32.35 836 VAL A O 1
ATOM 1267 N N . PRO A 1 174 ? -36.106 17.158 -14.818 1.00 35.58 837 PRO A N 1
ATOM 1268 C CA . PRO A 1 174 ? -36.937 16.125 -14.190 1.00 35.76 837 PRO A CA 1
ATOM 1269 C C . PRO A 1 174 ? -36.691 14.760 -14.815 1.00 37.83 837 PRO A C 1
ATOM 1270 O O . PRO A 1 174 ? -36.495 14.632 -16.026 1.00 38.89 837 PRO A O 1
ATOM 1274 N N . GLY A 1 175 ? -36.696 13.731 -13.970 1.00 38.18 838 GLY A N 1
ATOM 1275 C CA . GLY A 1 175 ? -36.458 12.375 -14.403 1.00 35.64 838 GLY A CA 1
ATOM 1276 C C . GLY A 1 175 ? -35.002 11.956 -14.435 1.00 35.90 838 GLY A C 1
ATOM 1277 O O . GLY A 1 175 ? -34.722 10.752 -14.453 1.00 36.52 838 GLY A O 1
ATOM 1278 N N . LEU A 1 176 ? -34.068 12.904 -14.445 1.00 34.63 839 LEU A N 1
ATOM 1279 C CA . LEU A 1 176 ? -32.653 12.565 -14.495 1.00 35.51 839 LEU A CA 1
ATOM 1280 C C . LEU A 1 176 ? -32.119 12.268 -13.101 1.00 33.90 839 LEU A C 1
ATOM 1281 O O . LEU A 1 176 ? -32.481 12.931 -12.125 1.00 32.41 839 LEU A O 1
ATOM 1286 N N . LEU A 1 177 ? -31.249 11.266 -13.015 1.00 32.55 840 LEU A N 1
ATOM 1287 C CA . LEU A 1 177 ? -30.588 10.934 -11.760 1.00 30.92 840 LEU A CA 1
ATOM 1288 C C . LEU A 1 177 ? -29.324 11.772 -11.628 1.00 32.54 840 LEU A C 1
ATOM 1289 O O . LEU A 1 177 ? -28.448 11.727 -12.498 1.00 33.35 840 LEU A O 1
ATOM 1294 N N . TYR A 1 178 ? -29.230 12.531 -10.542 1.00 27.26 841 TYR A N 1
ATOM 1295 C CA . TYR A 1 178 ? -28.087 13.388 -10.278 1.00 29.17 841 TYR A CA 1
ATOM 1296 C C . TYR A 1 178 ? -27.322 12.886 -9.062 1.00 29.14 841 TYR A C 1
ATOM 1297 O O . TYR A 1 178 ? -27.922 12.492 -8.056 1.00 28.73 841 TYR A O 1
ATOM 1306 N N . ARG A 1 179 ? -25.997 12.901 -9.164 1.00 27.75 842 ARG A N 1
ATOM 1307 C CA . ARG A 1 179 ? -25.109 12.668 -8.032 1.00 26.40 842 ARG A CA 1
ATOM 1308 C C . ARG A 1 179 ? -24.620 14.019 -7.530 1.00 23.47 842 ARG A C 1
ATOM 1309 O O . ARG A 1 179 ? -23.931 14.739 -8.260 1.00 24.34 842 ARG A O 1
ATOM 1317 N N . THR A 1 180 ? -24.984 14.371 -6.300 1.00 22.17 843 THR A N 1
ATOM 1318 C CA A THR A 1 180 ? -24.602 15.648 -5.713 0.33 27.66 843 THR A CA 1
ATOM 1319 C CA B THR A 1 180 ? -24.613 15.646 -5.702 0.67 27.46 843 THR A CA 1
ATOM 1320 C C . THR A 1 180 ? -23.448 15.437 -4.741 1.00 25.67 843 THR A C 1
ATOM 1321 O O . THR A 1 180 ? -23.545 14.624 -3.817 1.00 23.97 843 THR A O 1
ATOM 1328 N N . LEU A 1 181 ? -22.359 16.172 -4.957 1.00 25.07 844 LEU A N 1
ATOM 1329 C CA . LEU A 1 181 ? -21.171 16.035 -4.129 1.00 21.76 844 LEU A CA 1
ATOM 1330 C C . LEU A 1 181 ? -20.641 17.411 -3.753 1.00 22.10 844 LEU A C 1
ATOM 1331 O O . LEU A 1 181 ? -20.801 18.381 -4.498 1.00 23.50 844 LEU A O 1
ATOM 1336 N N . VAL A 1 182 ? -20.010 17.485 -2.58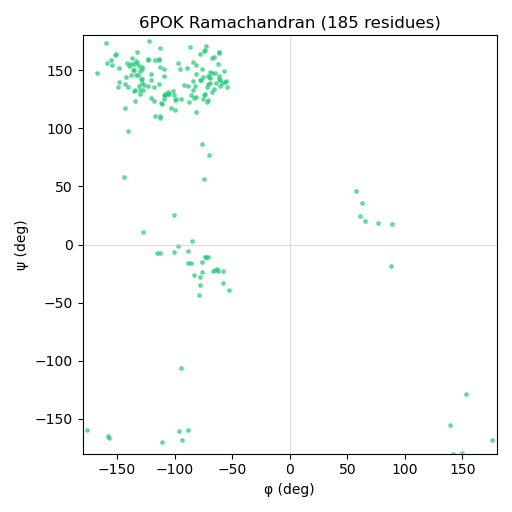1 1.00 19.33 845 VAL A N 1
ATOM 1337 C CA . VAL A 1 182 ? -19.361 18.698 -2.100 1.00 20.29 845 VAL A CA 1
ATOM 1338 C C . VAL A 1 182 ? -17.938 18.346 -1.691 1.00 21.68 845 VAL A C 1
ATOM 1339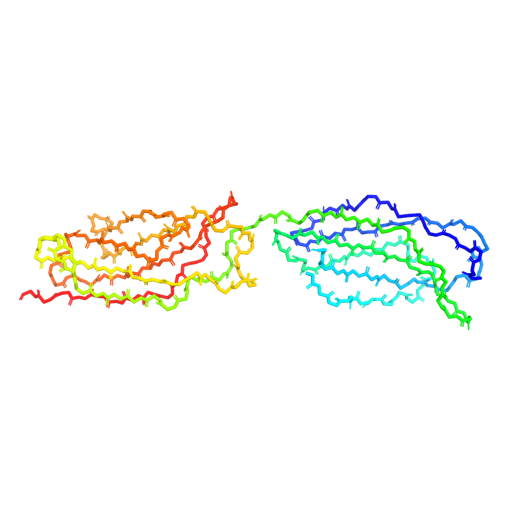 O O . VAL A 1 182 ? -17.697 17.293 -1.090 1.00 21.00 845 VAL A O 1
ATOM 1343 N N . ALA A 1 183 ? -16.998 19.225 -2.019 1.00 22.21 846 ALA A N 1
ATOM 1344 C CA . ALA A 1 183 ? -15.613 19.084 -1.603 1.00 26.52 846 ALA A CA 1
ATOM 1345 C C . ALA A 1 183 ? -15.128 20.409 -1.037 1.00 24.07 846 ALA A C 1
ATOM 1346 O O . ALA A 1 183 ? -15.545 21.480 -1.483 1.00 18.85 846 ALA A O 1
ATOM 1348 N N . ALA A 1 184 ? -14.252 20.326 -0.044 1.00 21.97 847 ALA A N 1
ATOM 1349 C CA . ALA A 1 184 ? -13.608 21.494 0.535 1.00 20.16 847 ALA A CA 1
ATOM 1350 C C . ALA A 1 184 ? -12.235 21.694 -0.093 1.00 22.30 847 ALA A C 1
ATOM 1351 O O . ALA A 1 184 ? -11.620 20.762 -0.615 1.00 22.74 847 ALA A O 1
ATOM 1353 N N . ALA A 1 185 ? -11.756 22.931 -0.038 1.00 21.54 848 ALA A N 1
ATOM 1354 C CA . ALA A 1 185 ? -10.469 23.267 -0.621 1.00 23.74 848 ALA A CA 1
ATOM 1355 C C . ALA A 1 185 ? -9.705 24.191 0.312 1.00 22.60 848 ALA A C 1
ATOM 1356 O O . ALA A 1 185 ? -10.292 25.019 1.015 1.00 20.99 848 ALA A O 1
ATOM 1358 N N . THR A 1 186 ? -8.386 24.030 0.319 1.00 24.64 849 THR A N 1
ATOM 1359 C CA . THR A 1 186 ? -7.482 24.954 0.982 1.00 24.94 849 THR A CA 1
ATOM 1360 C C . THR A 1 186 ? -6.675 25.701 -0.078 1.00 25.88 849 THR A C 1
ATOM 1361 O O . THR A 1 186 ? -6.962 25.621 -1.278 1.00 25.64 849 THR A O 1
ATOM 1365 N N . SER A 1 187 ? -5.652 26.432 0.371 1.00 24.32 850 SER A N 1
ATOM 1366 C CA . SER A 1 187 ? -4.754 27.090 -0.570 1.00 30.27 850 SER A CA 1
ATOM 1367 C C . SER A 1 187 ? -4.009 26.086 -1.440 1.00 31.46 850 SER A C 1
ATOM 1368 O O . SER A 1 187 ? -3.533 26.448 -2.522 1.00 33.20 850 SER A O 1
ATOM 1371 N N . ALA A 1 188 ? -3.909 24.833 -0.999 1.00 26.97 851 ALA A N 1
ATOM 1372 C CA . ALA A 1 188 ? -3.190 23.803 -1.734 1.00 31.53 851 ALA A CA 1
ATOM 1373 C C . ALA A 1 188 ? -4.033 23.113 -2.797 1.00 32.20 851 ALA A C 1
ATOM 1374 O O . ALA A 1 188 ? -3.471 22.435 -3.664 1.00 34.72 851 ALA A O 1
ATOM 1376 N N . GLY A 1 189 ? -5.355 23.251 -2.750 1.00 32.91 852 GLY A N 1
ATOM 1377 C CA . GLY A 1 189 ? -6.197 22.631 -3.755 1.00 33.90 852 GLY A CA 1
ATOM 1378 C C . GLY A 1 189 ? -7.500 22.055 -3.236 1.00 31.83 852 GLY A C 1
ATOM 1379 O O . GLY A 1 189 ? -7.790 22.125 -2.038 1.00 24.20 852 GLY A O 1
ATOM 1380 N N . VAL A 1 190 ? -8.291 21.477 -4.137 1.00 32.02 853 VAL A N 1
ATOM 1381 C CA . VAL A 1 190 ? -9.595 20.919 -3.799 1.00 24.52 853 VAL A CA 1
ATOM 1382 C C . VAL A 1 190 ? -9.406 19.508 -3.261 1.00 24.59 853 VAL A C 1
ATOM 1383 O O . VAL A 1 190 ? -8.682 18.700 -3.851 1.00 28.96 853 VAL A O 1
ATOM 1387 N N . GLY A 1 191 ? -10.060 19.209 -2.144 1.00 23.17 854 GLY A N 1
ATOM 1388 C CA . GLY A 1 191 ? -9.903 17.942 -1.461 1.00 25.49 854 GLY A CA 1
ATOM 1389 C C . GLY A 1 191 ? -10.855 16.866 -1.943 1.00 26.68 854 GLY A C 1
ATOM 1390 O O . GLY A 1 191 ? -11.407 16.927 -3.045 1.00 25.36 854 GLY A O 1
ATOM 1391 N N . VAL A 1 192 ? -11.046 15.861 -1.094 1.00 25.70 855 VAL A N 1
ATOM 1392 C CA . VAL A 1 192 ? -11.843 14.686 -1.444 1.00 25.21 855 VAL A CA 1
ATOM 1393 C C . VAL A 1 192 ? -13.328 15.029 -1.367 1.00 24.63 855 VAL A C 1
ATOM 1394 O O . VAL A 1 192 ? -13.754 15.780 -0.476 1.00 26.44 855 VAL A O 1
ATOM 1398 N N . PRO A 1 193 ? -14.144 14.516 -2.281 1.00 25.25 856 PRO A N 1
ATOM 1399 C CA . PRO A 1 193 ? -15.570 14.849 -2.273 1.00 25.57 856 PRO A CA 1
ATOM 1400 C C . PRO A 1 193 ? -16.351 13.966 -1.314 1.00 25.43 856 PRO A C 1
ATOM 1401 O O . PRO A 1 193 ? -15.939 12.856 -0.964 1.00 26.01 856 PRO A O 1
ATOM 1405 N N . SER A 1 194 ? -17.498 14.486 -0.885 1.00 24.77 857 SER A N 1
ATOM 1406 C CA . SER A 1 194 ? -18.396 13.714 -0.044 1.00 26.02 857 SER A CA 1
ATOM 1407 C C . SER A 1 194 ? -18.959 12.528 -0.818 1.00 24.86 857 SER A C 1
ATOM 1408 O O . SER A 1 194 ? -18.921 12.477 -2.051 1.00 24.58 857 SER A O 1
ATOM 1411 N N . ALA A 1 195 ? -19.473 11.557 -0.072 1.00 22.86 858 ALA A N 1
ATOM 1412 C CA . ALA A 1 195 ? -20.290 10.525 -0.684 1.00 31.63 858 ALA A CA 1
ATOM 1413 C C . ALA A 1 195 ? -21.489 11.186 -1.366 1.00 32.39 858 ALA A C 1
ATOM 1414 O O . ALA A 1 195 ? -22.059 12.141 -0.828 1.00 28.07 858 ALA A O 1
ATOM 1416 N N . PRO A 1 196 ? -21.874 10.727 -2.554 1.00 32.15 859 PRO A N 1
ATOM 1417 C CA . PRO A 1 196 ? -22.915 11.438 -3.306 1.00 29.99 859 PRO A CA 1
ATOM 1418 C C . PRO A 1 196 ? -24.284 11.303 -2.657 1.00 26.54 859 PRO A C 1
ATOM 1419 O O . PRO A 1 196 ? -24.631 10.270 -2.081 1.00 26.65 859 PRO A O 1
ATOM 1423 N N . VAL A 1 197 ? -25.058 12.381 -2.747 1.00 27.01 860 VAL A N 1
ATOM 1424 C CA . VAL A 1 197 ? -26.472 12.374 -2.396 1.00 26.32 860 VAL A CA 1
ATOM 1425 C C . VAL A 1 197 ? -27.254 12.337 -3.699 1.00 24.83 860 VAL A C 1
ATOM 1426 O O . VAL A 1 197 ? -27.156 13.260 -4.515 1.00 24.11 860 VAL A O 1
ATOM 1430 N N . LEU A 1 198 ? -28.022 11.272 -3.903 1.00 24.87 861 LEU A N 1
ATOM 1431 C CA . LEU A 1 198 ? -28.682 11.037 -5.178 1.00 26.64 861 LEU A CA 1
ATOM 1432 C C . LEU A 1 198 ? -30.047 11.713 -5.206 1.00 30.41 861 LEU A C 1
ATOM 1433 O O . LEU A 1 198 ? -30.812 11.635 -4.242 1.00 23.79 861 LEU A O 1
ATOM 1438 N N . VAL A 1 199 ? -30.349 12.370 -6.326 1.00 26.50 862 VAL A N 1
ATOM 1439 C CA . VAL A 1 199 ? -31.579 13.141 -6.488 1.00 24.05 862 VAL A CA 1
ATOM 1440 C C . VAL A 1 199 ? -32.181 12.821 -7.850 1.00 25.30 862 VAL A C 1
ATOM 1441 O O . VAL A 1 199 ? -31.477 12.834 -8.865 1.00 29.66 862 VAL A O 1
ATOM 1445 N N . GLN A 1 200 ? -33.484 12.536 -7.875 1.00 26.00 863 GLN A N 1
ATOM 1446 C CA . GLN A 1 200 ? -34.207 12.291 -9.123 1.00 27.36 863 GLN A CA 1
ATOM 1447 C C . GLN A 1 200 ? -35.581 12.943 -8.996 1.00 34.56 863 GLN A C 1
ATOM 1448 O O . GLN A 1 200 ? -36.501 12.361 -8.414 1.00 28.10 863 GLN A O 1
ATOM 1454 N N . LEU A 1 201 ? -35.716 14.149 -9.548 1.00 34.35 864 LEU A N 1
ATOM 1455 C CA . LEU A 1 201 ? -36.958 14.896 -9.433 1.00 33.56 864 LEU A CA 1
ATOM 1456 C C . LEU A 1 201 ? -38.070 14.238 -10.254 1.00 37.03 864 LEU A C 1
ATOM 1457 O O . LEU A 1 201 ? -37.809 13.631 -11.297 1.00 34.68 864 LEU A O 1
ATOM 1462 N N . PRO A 1 202 ? -39.320 14.348 -9.806 1.00 40.46 865 PRO A N 1
ATOM 1463 C CA . PRO A 1 202 ? -40.424 13.726 -10.546 1.00 47.30 865 PRO A CA 1
ATOM 1464 C C . PRO A 1 202 ? -40.658 14.396 -11.890 1.00 55.11 865 PRO A C 1
ATOM 1465 O O . PRO A 1 202 ? -40.458 15.601 -12.057 1.00 56.11 865 PRO A O 1
ATOM 1469 N N . SER A 1 203 ? -41.098 13.591 -12.853 1.00 64.48 866 SER A N 1
ATOM 1470 C CA . SER A 1 203 ? -41.369 14.075 -14.202 1.00 71.50 866 SER A CA 1
ATOM 1471 C C . SER A 1 203 ? -42.793 13.736 -14.626 1.00 72.72 866 SER A C 1
ATOM 1472 O O . SER A 1 203 ? -43.707 13.710 -13.801 1.00 73.91 866 SER A O 1
#